Protein AF-A0A927Y930-F1 (afdb_monomer)

Structure (mmCIF, N/CA/C/O backbone):
data_AF-A0A927Y930-F1
#
_entry.id   AF-A0A927Y930-F1
#
loop_
_atom_site.group_PDB
_atom_site.id
_atom_site.type_symbol
_atom_site.label_atom_id
_atom_site.label_alt_id
_atom_site.label_comp_id
_atom_site.label_asym_id
_atom_site.label_entity_id
_atom_site.label_seq_id
_atom_site.pdbx_PDB_ins_code
_atom_site.Cartn_x
_atom_site.Cartn_y
_atom_site.Cartn_z
_atom_site.occupancy
_atom_site.B_iso_or_equiv
_atom_site.auth_seq_id
_atom_site.auth_comp_id
_atom_site.auth_asym_id
_atom_site.auth_atom_id
_atom_site.pdbx_PDB_model_num
ATOM 1 N N . MET A 1 1 ? -27.687 10.971 27.511 1.00 79.69 1 MET A N 1
ATOM 2 C CA . MET A 1 1 ? -27.773 9.513 27.335 1.00 79.69 1 MET A CA 1
ATOM 3 C C . MET A 1 1 ? -27.822 8.856 28.703 1.00 79.69 1 MET A C 1
ATOM 5 O O . MET A 1 1 ? -27.028 9.219 29.565 1.00 79.69 1 MET A O 1
ATOM 9 N N . THR A 1 2 ? -28.777 7.961 28.921 1.00 90.50 2 THR A N 1
ATOM 10 C CA . THR A 1 2 ? -28.885 7.142 30.136 1.00 90.50 2 THR A CA 1
ATOM 11 C C . THR A 1 2 ? -28.012 5.887 30.026 1.00 90.50 2 THR A C 1
ATOM 13 O O . THR A 1 2 ? -27.630 5.484 28.930 1.00 90.50 2 THR A O 1
ATOM 16 N N . GLU A 1 3 ? -27.705 5.232 31.148 1.00 89.88 3 GLU A N 1
ATOM 17 C CA . GLU A 1 3 ? -26.925 3.981 31.150 1.00 89.88 3 GLU A CA 1
ATOM 18 C C . GLU A 1 3 ? -27.610 2.864 30.340 1.00 89.88 3 GLU A C 1
ATOM 20 O O . GLU A 1 3 ? -26.951 2.138 29.599 1.00 89.88 3 GLU A O 1
ATOM 25 N N . ASN A 1 4 ? -28.942 2.773 30.412 1.00 92.25 4 ASN A N 1
ATOM 26 C CA . ASN A 1 4 ? -29.719 1.798 29.643 1.00 92.25 4 ASN A CA 1
ATOM 27 C C . ASN A 1 4 ? -29.661 2.064 28.131 1.00 92.25 4 ASN A C 1
ATOM 29 O O . ASN A 1 4 ? -29.581 1.119 27.349 1.00 92.25 4 ASN A O 1
ATOM 33 N N . GLU A 1 5 ? -29.683 3.334 27.716 1.00 93.12 5 GLU A N 1
ATOM 34 C CA . GLU A 1 5 ? -29.502 3.719 26.309 1.00 93.12 5 GLU A CA 1
ATOM 35 C C . GLU A 1 5 ? -28.100 3.346 25.816 1.00 93.12 5 GLU A C 1
ATOM 37 O O . GLU A 1 5 ? -27.972 2.700 24.779 1.00 93.12 5 GLU A O 1
ATOM 42 N N . ALA A 1 6 ? -27.061 3.668 26.593 1.00 93.56 6 ALA A N 1
ATOM 43 C CA . ALA A 1 6 ? -25.679 3.326 26.259 1.00 93.56 6 ALA A CA 1
ATOM 44 C C . ALA A 1 6 ? -25.469 1.806 26.162 1.00 93.56 6 ALA A C 1
ATOM 46 O O . ALA A 1 6 ? -24.836 1.318 25.225 1.00 93.56 6 ALA A O 1
ATOM 47 N N . LYS A 1 7 ? -26.038 1.041 27.105 1.00 95.88 7 LYS A N 1
ATOM 48 C CA . LYS A 1 7 ? -25.985 -0.426 27.093 1.00 95.88 7 LYS A CA 1
ATOM 49 C C . LYS A 1 7 ? -26.623 -0.994 25.827 1.00 95.88 7 LYS A C 1
ATOM 51 O O . LYS A 1 7 ? -26.040 -1.877 25.206 1.00 95.88 7 LYS A O 1
ATOM 56 N N . LYS A 1 8 ? -27.783 -0.467 25.421 1.00 96.12 8 LYS A N 1
ATOM 57 C CA . LYS A 1 8 ? -28.463 -0.897 24.196 1.00 96.12 8 LYS A CA 1
ATOM 58 C C . LYS A 1 8 ? -27.614 -0.632 22.948 1.00 96.12 8 LYS A C 1
ATOM 60 O O . LYS A 1 8 ? -27.469 -1.533 22.136 1.00 96.12 8 LYS A O 1
ATOM 65 N N . ILE A 1 9 ? -27.000 0.549 22.836 1.00 95.88 9 ILE A N 1
ATOM 66 C CA . ILE A 1 9 ? -26.110 0.892 21.710 1.00 95.88 9 ILE A CA 1
ATOM 67 C C . ILE A 1 9 ? -24.977 -0.131 21.581 1.00 95.88 9 ILE A C 1
ATOM 69 O O . ILE A 1 9 ? -24.734 -0.670 20.506 1.00 95.88 9 ILE A O 1
ATOM 73 N N . VAL A 1 10 ? -24.308 -0.446 22.688 1.00 96.50 10 VAL A N 1
ATOM 74 C CA . VAL A 1 10 ? -23.208 -1.418 22.703 1.00 96.50 10 VAL A CA 1
ATOM 75 C C . VAL A 1 10 ? -23.661 -2.838 22.363 1.00 96.50 10 VAL A C 1
ATOM 77 O O . VAL A 1 10 ? -22.939 -3.557 21.669 1.00 96.50 10 VAL A O 1
ATOM 80 N N . GLN A 1 11 ? -24.849 -3.236 22.813 1.00 97.50 11 GLN A N 1
ATOM 81 C CA . GLN A 1 11 ? -25.442 -4.524 22.453 1.00 97.50 11 GLN A CA 1
ATOM 82 C C . GLN A 1 11 ? -25.788 -4.591 20.963 1.00 97.50 11 GLN A C 1
ATOM 84 O O . GLN A 1 11 ? -25.481 -5.588 20.311 1.00 97.50 11 GLN A O 1
ATOM 89 N N . ASP A 1 12 ? -26.344 -3.516 20.405 1.00 97.44 12 ASP A N 1
ATOM 90 C CA . ASP A 1 12 ? -26.654 -3.407 18.979 1.00 97.44 12 ASP A CA 1
ATOM 91 C C . ASP A 1 12 ? -25.368 -3.427 18.127 1.00 97.44 12 ASP A C 1
ATOM 93 O O . ASP A 1 12 ? -25.325 -4.078 17.082 1.00 97.44 12 ASP A O 1
ATOM 97 N N . LEU A 1 13 ? -24.287 -2.786 18.591 1.00 97.06 13 LEU A N 1
ATOM 98 C CA . LEU A 1 13 ? -22.969 -2.825 17.945 1.00 97.06 13 LEU A CA 1
ATOM 99 C C . LEU A 1 13 ? -22.358 -4.231 17.961 1.00 97.06 13 LEU A C 1
ATOM 101 O O . LEU A 1 13 ? -21.894 -4.702 16.926 1.00 97.06 13 LEU A O 1
ATOM 105 N N . TYR A 1 14 ? -22.381 -4.922 19.105 1.00 97.19 14 TYR A N 1
ATOM 106 C CA . TYR A 1 14 ? -21.881 -6.298 19.211 1.00 97.19 14 TYR A CA 1
ATOM 107 C C . TYR A 1 14 ? -22.736 -7.302 18.422 1.00 97.19 14 TYR A C 1
ATOM 109 O O . TYR A 1 14 ? -22.248 -8.345 17.978 1.00 97.19 14 TYR A O 1
ATOM 117 N N . ALA A 1 15 ? -24.023 -7.003 18.235 1.00 97.19 15 ALA A N 1
ATOM 118 C CA . ALA A 1 15 ? -24.932 -7.859 17.494 1.00 97.19 15 ALA A CA 1
ATOM 119 C C . ALA A 1 15 ? -24.637 -7.896 15.986 1.00 97.19 15 ALA A C 1
ATOM 121 O O . ALA A 1 15 ? -24.977 -8.907 15.371 1.00 97.19 15 ALA A O 1
ATOM 122 N N . LYS A 1 16 ? -24.001 -6.863 15.412 1.00 97.94 16 LYS A N 1
ATOM 123 C CA . LYS A 1 16 ? -23.708 -6.754 13.972 1.00 97.94 16 LYS A CA 1
ATOM 124 C C . LYS A 1 16 ? -22.862 -7.919 13.456 1.00 97.94 16 LYS A C 1
ATOM 126 O O . LYS A 1 16 ? -21.896 -8.326 14.093 1.00 97.94 16 LYS A O 1
ATOM 131 N N . GLU A 1 17 ? -23.220 -8.422 12.277 1.00 97.94 17 GLU A N 1
ATOM 132 C CA . GLU A 1 17 ? -22.510 -9.531 11.624 1.00 97.94 17 GLU A CA 1
ATOM 133 C C . GLU A 1 17 ? -21.123 -9.123 11.123 1.00 97.94 17 GLU A C 1
ATOM 135 O O . GLU A 1 17 ? -20.180 -9.911 11.191 1.00 97.94 17 GLU A O 1
ATOM 140 N N . GLU A 1 18 ? -20.983 -7.874 10.685 1.00 97.81 18 GLU A N 1
ATOM 141 C CA . GLU A 1 18 ? -19.711 -7.295 10.273 1.00 97.81 18 GLU A CA 1
ATOM 142 C C . GLU A 1 18 ? -19.542 -5.870 10.804 1.00 97.81 18 GLU A C 1
ATOM 144 O O . GLU A 1 18 ? -20.507 -5.130 11.016 1.00 97.81 18 GLU A O 1
ATOM 149 N N . LEU A 1 19 ? -18.282 -5.513 11.028 1.00 98.50 19 LEU A N 1
ATOM 150 C CA . LEU A 1 19 ? -17.816 -4.183 11.395 1.00 98.50 19 LEU A CA 1
ATOM 151 C C . LEU A 1 19 ? -16.517 -3.898 10.639 1.00 98.50 19 LEU A C 1
ATOM 153 O O . LEU A 1 19 ? -15.856 -4.805 10.126 1.00 98.50 19 LEU A O 1
ATOM 157 N N . PHE A 1 20 ? -16.122 -2.635 10.617 1.00 98.69 20 PHE A N 1
ATOM 158 C CA . PHE A 1 20 ? -14.888 -2.179 9.996 1.00 98.69 20 PHE A CA 1
ATOM 159 C C . PHE A 1 20 ? -13.957 -1.606 11.054 1.00 98.69 20 PHE A C 1
ATOM 161 O O . PHE A 1 20 ? -14.401 -1.075 12.068 1.00 98.69 20 PHE A O 1
ATOM 168 N N . VAL A 1 21 ? -12.654 -1.743 10.854 1.00 98.44 21 VAL A N 1
ATOM 169 C CA . VAL A 1 21 ? -11.644 -1.269 11.803 1.00 98.44 21 VAL A CA 1
ATOM 170 C C . VAL A 1 21 ? -10.552 -0.530 11.059 1.00 98.44 21 VAL A C 1
ATOM 172 O O . VAL A 1 21 ? -10.115 -0.971 9.996 1.00 98.44 21 VAL A O 1
ATOM 175 N N . MET A 1 22 ? -10.072 0.571 11.625 1.00 97.81 22 MET A N 1
ATOM 176 C CA . MET A 1 22 ? -8.855 1.194 11.112 1.00 97.81 22 MET A CA 1
ATOM 177 C C . MET A 1 22 ? -7.659 0.285 11.385 1.00 97.81 22 MET A C 1
ATOM 179 O O . MET A 1 22 ? -7.504 -0.257 12.482 1.00 97.81 22 MET A O 1
ATOM 183 N N . LEU A 1 23 ? -6.793 0.136 10.391 1.00 98.25 23 LEU A N 1
ATOM 184 C CA . LEU A 1 23 ? -5.552 -0.616 10.472 1.00 98.25 23 LEU A CA 1
ATOM 185 C C . LEU A 1 23 ? -4.351 0.335 10.428 1.00 98.25 23 LEU A C 1
ATOM 187 O O . LEU A 1 23 ? -4.427 1.482 10.005 1.00 98.25 23 LEU A O 1
ATOM 191 N N . SER A 1 24 ? -3.208 -0.134 10.914 1.00 96.56 24 SER A N 1
ATOM 192 C CA . SER A 1 24 ? -1.991 0.664 10.986 1.00 96.56 24 SER A CA 1
ATOM 193 C C . SER A 1 24 ? -1.304 0.737 9.622 1.00 96.56 24 SER A C 1
ATOM 195 O O . SER A 1 24 ? -0.745 -0.255 9.156 1.00 96.56 24 SER A O 1
ATOM 197 N N . VAL A 1 25 ? -1.256 1.924 9.017 1.00 95.06 25 VAL A N 1
ATOM 198 C CA . VAL A 1 25 ? -0.484 2.177 7.784 1.00 95.06 25 VAL A CA 1
ATOM 199 C C . VAL A 1 25 ? 0.985 1.777 7.959 1.00 95.06 25 VAL A C 1
ATOM 201 O O . VAL A 1 25 ? 1.528 1.007 7.172 1.00 95.06 25 VAL A O 1
ATOM 204 N N . ALA A 1 26 ? 1.602 2.195 9.067 1.00 93.44 26 ALA A N 1
ATOM 205 C CA . ALA A 1 26 ? 3.009 1.926 9.362 1.00 93.44 26 ALA A CA 1
ATOM 206 C C . ALA A 1 26 ? 3.355 0.438 9.559 1.00 93.44 26 ALA A C 1
ATOM 208 O O . ALA A 1 26 ? 4.528 0.068 9.537 1.00 93.44 26 ALA A O 1
ATOM 209 N N . ARG A 1 27 ? 2.353 -0.418 9.793 1.00 93.94 27 ARG A N 1
ATOM 210 C CA . ARG A 1 27 ? 2.522 -1.871 9.965 1.00 93.94 27 ARG A CA 1
ATOM 211 C C . ARG A 1 27 ? 1.883 -2.671 8.832 1.00 93.94 27 ARG A C 1
ATOM 213 O O . ARG A 1 27 ? 1.809 -3.896 8.934 1.00 93.94 27 ARG A O 1
ATOM 220 N N . ALA A 1 28 ? 1.413 -1.996 7.786 1.00 94.94 28 ALA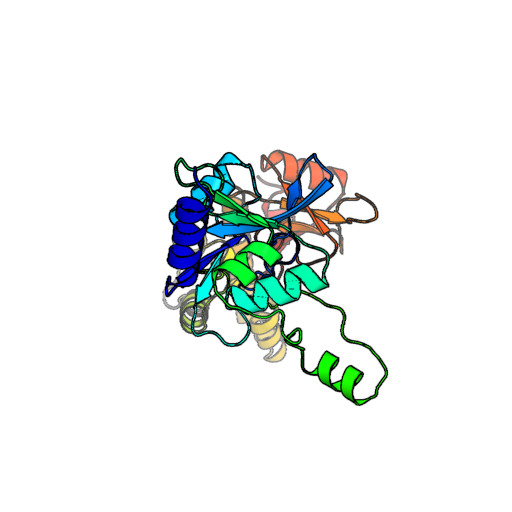 A N 1
ATOM 221 C CA . ALA A 1 28 ? 0.801 -2.646 6.647 1.00 94.94 28 ALA A CA 1
ATOM 222 C C . ALA A 1 28 ? 1.855 -3.372 5.805 1.00 94.94 28 ALA A C 1
ATOM 224 O O . ALA A 1 28 ? 2.914 -2.841 5.474 1.00 94.94 28 ALA A O 1
ATOM 225 N N . ASN A 1 29 ? 1.533 -4.603 5.438 1.00 94.25 29 ASN A N 1
ATOM 226 C CA . ASN A 1 29 ? 2.194 -5.352 4.393 1.00 94.25 29 ASN A CA 1
ATOM 227 C C . ASN A 1 29 ? 1.344 -5.235 3.123 1.00 94.25 29 ASN A C 1
ATOM 229 O O . ASN A 1 29 ? 0.422 -6.017 2.892 1.00 94.25 29 ASN A O 1
ATOM 233 N N . MET A 1 30 ? 1.667 -4.247 2.294 1.00 94.69 30 MET A N 1
ATOM 234 C CA . MET A 1 30 ? 0.963 -3.991 1.037 1.00 94.69 30 MET A CA 1
ATOM 235 C C . MET A 1 30 ? 1.319 -4.987 -0.075 1.00 94.69 30 MET A C 1
ATOM 237 O O . MET A 1 30 ? 0.660 -5.009 -1.105 1.00 94.69 30 MET A O 1
ATOM 241 N N . MET A 1 31 ? 2.293 -5.887 0.114 1.00 92.06 31 MET A N 1
ATOM 242 C CA . MET A 1 31 ? 2.482 -6.988 -0.845 1.00 92.06 31 MET A CA 1
ATOM 243 C C . MET A 1 31 ? 1.352 -8.018 -0.769 1.00 92.06 31 MET A C 1
ATOM 245 O O . MET A 1 31 ? 1.043 -8.666 -1.768 1.00 92.06 31 MET A O 1
ATOM 249 N N . ASN A 1 32 ? 0.755 -8.206 0.413 1.00 91.00 32 ASN A N 1
ATOM 250 C CA . ASN A 1 32 ? -0.308 -9.188 0.631 1.00 91.00 32 ASN A CA 1
ATOM 251 C C . ASN A 1 32 ? -1.599 -8.595 1.207 1.00 91.00 32 ASN A C 1
ATOM 253 O O . ASN A 1 32 ? -2.494 -9.359 1.557 1.00 91.00 32 ASN A O 1
ATOM 257 N N . GLY A 1 33 ? -1.695 -7.266 1.289 1.00 95.31 33 GLY A N 1
ATOM 258 C CA . GLY A 1 33 ? -2.902 -6.572 1.719 1.00 95.31 33 GLY A CA 1
ATOM 259 C C . GLY A 1 33 ? -3.259 -6.813 3.176 1.00 95.31 33 GLY A C 1
ATOM 260 O O . GLY A 1 33 ? -4.438 -6.898 3.484 1.00 95.31 33 GLY A O 1
ATOM 261 N N . LYS A 1 34 ? -2.284 -6.973 4.074 1.00 95.81 34 LYS A N 1
ATOM 262 C CA . LYS A 1 34 ? -2.550 -7.227 5.499 1.00 95.81 34 LYS A CA 1
ATOM 263 C C . LYS A 1 34 ? -2.020 -6.112 6.367 1.00 95.81 34 LYS A C 1
ATOM 265 O O . LYS A 1 34 ? -0.928 -5.606 6.142 1.00 95.81 34 LYS A O 1
ATOM 270 N N . SER A 1 35 ? -2.742 -5.787 7.425 1.00 97.25 35 SER A N 1
ATOM 271 C CA . SER A 1 35 ? -2.232 -4.930 8.492 1.00 97.25 35 SER A CA 1
ATOM 272 C C . SER A 1 35 ? -2.823 -5.364 9.834 1.00 97.25 35 SER A C 1
ATOM 274 O O . SER A 1 35 ? -3.438 -6.420 9.938 1.00 97.25 35 SER A O 1
ATOM 276 N N . VAL A 1 36 ? -2.587 -4.603 10.892 1.00 96.94 36 VAL A N 1
ATOM 277 C CA . VAL A 1 36 ? -3.122 -4.842 12.233 1.00 96.94 36 VAL A CA 1
ATOM 278 C C . VAL A 1 36 ? -3.968 -3.649 12.671 1.00 96.94 36 VAL A C 1
ATOM 280 O O . VAL A 1 36 ? -3.639 -2.532 12.270 1.00 96.94 36 VAL A O 1
ATOM 283 N N . PRO A 1 37 ? -5.001 -3.848 13.511 1.00 97.56 37 PRO A N 1
ATOM 284 C CA . PRO A 1 37 ? -5.762 -2.769 14.129 1.00 97.56 37 PRO A CA 1
ATOM 285 C C . PRO A 1 37 ? -4.884 -1.615 14.617 1.00 97.56 37 PRO A C 1
ATOM 287 O O . PRO A 1 37 ? -3.889 -1.819 15.324 1.00 97.56 37 PRO A O 1
ATOM 290 N N . TYR A 1 38 ? -5.252 -0.405 14.211 1.00 96.62 38 TYR A N 1
ATOM 291 C CA . TYR A 1 38 ? -4.596 0.820 14.630 1.00 96.62 38 TYR A CA 1
ATOM 292 C C . TYR A 1 38 ? -4.982 1.151 16.071 1.00 96.62 38 TYR A C 1
ATOM 294 O O . TYR A 1 38 ? -6.156 1.142 16.437 1.00 96.62 38 TYR A O 1
ATOM 302 N N . ILE A 1 39 ? -3.973 1.455 16.886 1.00 95.12 39 ILE A N 1
ATOM 303 C CA . ILE A 1 39 ? -4.146 1.947 18.249 1.00 95.12 39 ILE A CA 1
ATOM 304 C C . ILE A 1 39 ? -3.725 3.413 18.228 1.00 95.12 39 ILE A C 1
ATOM 306 O O . ILE A 1 39 ? -2.531 3.715 18.158 1.00 95.12 39 ILE A O 1
ATOM 310 N N . GLY A 1 40 ? -4.705 4.312 18.257 1.00 90.88 40 GLY A N 1
ATOM 311 C CA . GLY A 1 40 ? -4.456 5.749 18.312 1.00 90.88 40 GLY A CA 1
ATOM 312 C C . GLY A 1 40 ? -4.196 6.201 19.735 1.00 90.88 40 GLY A C 1
ATOM 313 O O . GLY A 1 40 ? -4.672 5.585 20.688 1.00 90.88 40 GLY A O 1
ATOM 314 N N . LYS A 1 41 ? -3.444 7.290 19.878 1.00 86.69 41 LYS A N 1
ATOM 315 C CA . LYS A 1 41 ? -3.210 7.956 21.157 1.00 86.69 41 LYS A CA 1
ATOM 316 C C . LYS A 1 41 ? -3.921 9.303 21.140 1.00 86.69 41 LYS A C 1
ATOM 318 O O . LYS A 1 41 ? -3.635 10.133 20.284 1.00 86.69 41 LYS A O 1
ATOM 323 N N . LYS A 1 42 ? -4.835 9.511 22.082 1.00 75.81 42 LYS A N 1
ATOM 324 C CA . LYS A 1 42 ? -5.505 10.793 22.305 1.00 75.81 42 LYS A CA 1
ATOM 325 C C . LYS A 1 42 ? -4.537 11.794 22.935 1.00 75.81 42 LYS A C 1
ATOM 327 O O . LYS A 1 42 ? -3.546 11.405 23.557 1.00 75.81 42 LYS A O 1
ATOM 332 N N . GLU A 1 43 ? -4.859 13.083 22.849 1.00 73.62 43 GLU A N 1
ATOM 333 C CA . GLU A 1 43 ? -4.093 14.150 23.517 1.00 73.62 43 GLU A CA 1
ATOM 334 C C . GLU A 1 43 ? -3.996 13.944 25.036 1.00 73.62 43 GLU A C 1
ATOM 336 O O . GLU A 1 43 ? -2.966 14.236 25.639 1.00 73.62 43 GLU A O 1
ATOM 341 N N . SER A 1 44 ? -5.029 13.347 25.645 1.00 74.19 44 SER A N 1
ATOM 342 C CA . SER A 1 44 ? -5.054 12.943 27.059 1.00 74.19 44 SER A CA 1
ATOM 343 C C . SER A 1 44 ? -4.026 11.858 27.414 1.00 74.19 44 SER A C 1
ATOM 345 O O . SER A 1 44 ? -3.833 11.543 28.586 1.00 74.19 44 SER A O 1
ATOM 347 N N . GLY A 1 45 ? -3.364 11.267 26.417 1.00 79.25 45 GLY A N 1
ATOM 348 C CA . GLY A 1 45 ? -2.411 10.175 26.567 1.00 79.25 45 GLY A CA 1
ATOM 349 C C . GLY A 1 45 ? -3.043 8.785 26.533 1.00 79.25 45 GLY A C 1
ATOM 350 O O . GLY A 1 45 ? -2.309 7.802 26.412 1.00 79.25 45 GLY A O 1
ATOM 351 N N . GLU A 1 46 ? -4.372 8.699 26.593 1.00 83.88 46 GLU A N 1
ATOM 352 C CA . GLU A 1 46 ? -5.119 7.447 26.496 1.00 83.88 46 GLU A CA 1
ATOM 353 C C . GLU A 1 46 ? -5.030 6.854 25.093 1.00 83.88 46 GLU A C 1
ATOM 355 O O . GLU A 1 46 ? -5.006 7.570 24.092 1.00 83.88 46 GLU A O 1
ATOM 360 N N . THR A 1 47 ? -5.011 5.527 25.016 1.00 92.69 47 THR A N 1
ATOM 361 C CA . THR A 1 47 ? -5.030 4.804 23.747 1.00 92.69 47 THR A CA 1
ATOM 362 C C . THR A 1 47 ? -6.420 4.269 23.440 1.00 92.69 47 THR A C 1
ATOM 364 O O . THR A 1 47 ? -7.180 3.901 24.343 1.00 92.69 47 THR A O 1
ATOM 367 N N . SER A 1 48 ? -6.780 4.240 22.159 1.00 95.06 48 SER A N 1
ATOM 368 C CA . SER A 1 48 ? -8.093 3.780 21.707 1.00 95.06 48 SER A CA 1
ATOM 369 C C . SER A 1 48 ? -8.010 2.996 20.405 1.00 95.06 48 SER A C 1
ATOM 371 O O . SER A 1 48 ? -7.135 3.236 19.570 1.00 95.06 48 SER A O 1
ATOM 373 N N . LEU A 1 49 ? -8.934 2.049 20.256 1.00 96.94 49 LEU A N 1
ATOM 374 C CA . LEU A 1 49 ? -9.267 1.436 18.971 1.00 96.94 49 LEU A CA 1
ATOM 375 C C . LEU A 1 49 ? -10.361 2.241 18.271 1.00 96.94 49 LEU A C 1
ATOM 377 O O . LEU A 1 49 ? -11.173 2.872 18.945 1.00 96.94 49 LEU A O 1
ATOM 381 N N . PHE A 1 50 ? -10.418 2.150 16.944 1.00 97.00 50 PHE A N 1
ATOM 382 C CA . PHE A 1 50 ? -11.455 2.787 16.130 1.00 97.00 50 PHE A CA 1
ATOM 383 C C . PHE A 1 50 ? -12.194 1.727 15.320 1.00 97.00 50 PHE A C 1
ATOM 385 O O . PHE A 1 50 ? -11.580 0.983 14.545 1.00 97.00 50 PHE A O 1
ATOM 392 N N . VAL A 1 51 ? -13.502 1.643 15.537 1.00 98.25 51 VAL A N 1
ATOM 393 C CA . VAL A 1 51 ? -14.394 0.649 14.940 1.00 98.25 51 VAL A CA 1
ATOM 394 C C . VAL A 1 51 ? -15.548 1.377 14.263 1.00 98.25 51 VAL A C 1
ATOM 396 O O . VAL A 1 51 ? -16.028 2.387 14.757 1.00 98.25 51 VAL A O 1
ATOM 399 N N . PHE A 1 52 ? -16.007 0.876 13.128 1.00 98.44 52 PHE A N 1
ATOM 400 C CA . PHE A 1 52 ? -16.993 1.547 12.297 1.00 98.44 52 PHE A CA 1
ATOM 401 C C . PHE A 1 52 ? -18.072 0.572 11.862 1.00 98.44 52 PHE A C 1
ATOM 403 O O . PHE A 1 52 ? -17.823 -0.616 11.644 1.00 98.44 52 PHE A O 1
ATOM 410 N N . THR A 1 53 ? -19.287 1.079 11.724 1.00 97.75 53 THR A N 1
ATOM 411 C CA . THR A 1 53 ? -20.441 0.284 11.301 1.00 97.75 53 THR A CA 1
ATOM 412 C C . THR A 1 53 ? -20.536 0.121 9.786 1.00 97.75 53 THR A C 1
ATOM 414 O O . THR A 1 53 ? -21.304 -0.721 9.326 1.00 97.75 53 THR A O 1
ATOM 417 N N . SER A 1 54 ? -19.751 0.885 9.019 1.00 97.81 54 SER A N 1
ATOM 418 C CA . SER A 1 54 ? -19.612 0.767 7.562 1.00 97.81 54 SER A CA 1
ATOM 419 C C . SER A 1 54 ? -18.204 1.154 7.102 1.00 97.81 54 SER A C 1
ATOM 421 O O . SER A 1 54 ? -17.466 1.835 7.820 1.00 97.81 54 SER A O 1
ATOM 423 N N . TYR A 1 55 ? -17.843 0.721 5.895 1.00 97.75 55 TYR A N 1
ATOM 424 C CA . TYR A 1 55 ? -16.574 1.069 5.260 1.00 97.75 55 TYR A CA 1
ATOM 425 C C . TYR A 1 55 ? -16.504 2.563 4.922 1.00 97.75 55 TYR A C 1
ATOM 427 O O . TYR A 1 55 ? -15.476 3.202 5.124 1.00 97.75 55 TYR A O 1
ATOM 43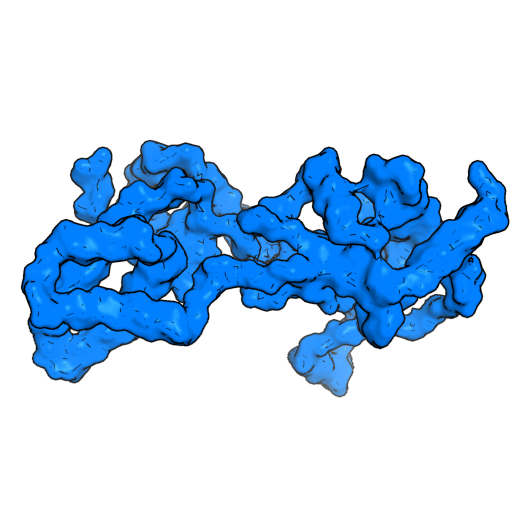5 N N . GLU A 1 56 ? -17.614 3.135 4.463 1.00 96.88 56 GLU A N 1
ATOM 436 C CA . GLU A 1 56 ? -17.740 4.536 4.068 1.00 96.88 56 GLU A CA 1
ATOM 437 C C . GLU A 1 56 ? -17.481 5.469 5.255 1.00 96.88 56 GLU A C 1
ATOM 439 O O . GLU A 1 56 ? -16.652 6.368 5.139 1.00 96.88 56 GLU A O 1
ATOM 444 N N . ARG A 1 57 ? -18.065 5.180 6.428 1.00 96.44 57 ARG A N 1
ATOM 445 C CA . ARG A 1 57 ? -17.786 5.936 7.665 1.00 96.44 57 ARG A CA 1
ATOM 446 C C . ARG A 1 57 ? -16.315 5.873 8.066 1.00 96.44 57 ARG A C 1
ATOM 448 O O . ARG A 1 57 ? -15.741 6.872 8.491 1.00 96.44 57 ARG A O 1
ATOM 455 N N . ALA A 1 58 ? -15.692 4.702 7.931 1.00 97.31 58 ALA A N 1
ATOM 456 C CA . ALA A 1 58 ? -14.271 4.551 8.227 1.00 97.31 58 ALA A CA 1
ATOM 457 C C . ALA A 1 58 ? -13.403 5.391 7.274 1.00 97.31 58 ALA A C 1
ATOM 459 O O . ALA A 1 58 ? -12.441 6.013 7.722 1.00 97.31 58 ALA A O 1
ATOM 460 N N . LYS A 1 59 ? -13.751 5.450 5.981 1.00 97.00 59 LYS A N 1
ATOM 461 C CA . LYS A 1 59 ? -13.057 6.299 5.000 1.00 97.00 59 LYS A CA 1
ATOM 462 C C . LYS A 1 59 ? -13.207 7.784 5.309 1.00 97.00 59 LYS A C 1
ATOM 464 O O . LYS A 1 59 ? -12.197 8.475 5.364 1.00 97.00 59 LYS A O 1
ATOM 469 N N . GLU A 1 60 ? -14.433 8.245 5.549 1.00 95.94 60 GLU A N 1
ATOM 470 C CA . GLU A 1 60 ? -14.724 9.641 5.904 1.00 95.94 60 GLU A CA 1
ATOM 471 C C . GLU A 1 60 ? -13.913 10.066 7.133 1.00 95.94 60 GLU A C 1
ATOM 473 O O . GLU A 1 60 ? -13.210 11.073 7.101 1.00 95.94 60 GLU A O 1
ATOM 478 N N . CYS A 1 61 ? -13.895 9.229 8.175 1.00 94.50 61 CYS A N 1
ATOM 479 C CA . CYS A 1 61 ? -13.077 9.469 9.358 1.00 94.50 61 CYS A CA 1
ATOM 480 C C . CYS A 1 61 ? -11.573 9.534 9.038 1.00 94.50 61 CYS A C 1
ATOM 482 O O . CYS A 1 61 ? -10.864 10.363 9.616 1.00 94.50 61 CYS A O 1
ATOM 484 N N . MET A 1 62 ? -11.063 8.666 8.154 1.00 94.75 62 MET A N 1
ATOM 485 C CA . MET A 1 62 ? -9.657 8.706 7.740 1.00 94.75 62 MET A CA 1
ATOM 486 C C . MET A 1 62 ? -9.311 10.016 7.027 1.00 94.75 62 MET A C 1
ATOM 488 O O . MET A 1 62 ? -8.293 10.624 7.364 1.00 94.75 62 MET A O 1
ATOM 492 N N . ASP A 1 63 ? -10.169 10.463 6.109 1.00 95.06 63 ASP A N 1
ATOM 493 C CA . ASP A 1 63 ? -9.987 11.698 5.343 1.00 95.06 63 ASP A CA 1
ATOM 494 C C . ASP A 1 63 ? -10.043 12.940 6.253 1.00 95.06 63 ASP A C 1
ATOM 496 O O . ASP A 1 63 ? -9.139 13.777 6.223 1.00 95.06 63 ASP A O 1
ATOM 500 N N . GLU A 1 64 ? -11.059 13.044 7.117 1.00 92.75 64 GLU A N 1
ATOM 501 C CA . GLU A 1 64 ? -11.255 14.193 8.015 1.00 92.75 64 GLU A CA 1
ATOM 502 C C . GLU A 1 64 ? -10.151 14.328 9.069 1.00 92.75 64 GLU A C 1
ATOM 504 O O . GLU A 1 64 ? -9.738 15.436 9.414 1.00 92.75 64 GLU A O 1
ATOM 509 N N . CYS A 1 65 ? -9.647 13.200 9.573 1.00 89.00 65 CYS A N 1
ATOM 510 C CA . CYS A 1 65 ? -8.564 13.186 10.554 1.00 89.00 65 CYS A CA 1
ATOM 511 C C . CYS A 1 65 ? -7.166 13.242 9.912 1.00 89.00 65 CYS A C 1
ATOM 513 O O . CYS A 1 65 ? -6.169 13.243 10.637 1.00 89.00 65 CYS A O 1
ATOM 515 N N . GLY A 1 66 ? -7.071 13.270 8.577 1.00 90.88 66 GLY A N 1
ATOM 516 C CA . GLY A 1 66 ? -5.801 13.329 7.853 1.00 90.88 66 GLY A CA 1
ATOM 517 C C . GLY A 1 66 ? -4.927 12.086 8.032 1.00 90.88 66 GLY A C 1
ATOM 518 O O . GLY A 1 66 ? -3.698 12.195 8.034 1.00 90.88 66 GLY A O 1
ATOM 519 N N . TYR A 1 67 ? -5.534 10.910 8.216 1.00 92.19 67 TYR A N 1
ATOM 520 C CA . TYR A 1 67 ? -4.787 9.656 8.218 1.00 92.19 67 TYR A CA 1
ATOM 521 C C . TYR A 1 67 ? -4.243 9.368 6.820 1.00 92.19 67 TYR A C 1
ATOM 523 O O . TYR A 1 67 ? -4.886 9.624 5.807 1.00 92.19 67 TYR A O 1
ATOM 531 N N . GLU A 1 68 ? -3.032 8.824 6.768 1.00 93.31 68 GLU A N 1
ATOM 532 C CA . GLU A 1 68 ? -2.356 8.581 5.501 1.00 93.31 68 GLU A CA 1
ATOM 533 C C . GLU A 1 68 ? -3.061 7.4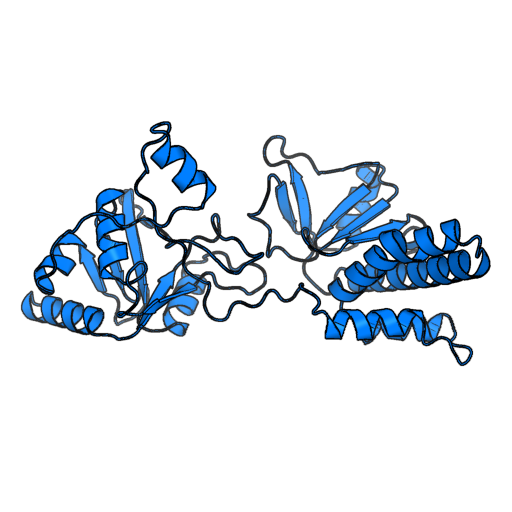98 4.671 1.00 93.31 68 GLU A C 1
ATOM 535 O O . GLU A 1 68 ? -3.411 6.424 5.170 1.00 93.31 68 GLU A O 1
ATOM 540 N N . VAL A 1 69 ? -3.215 7.788 3.381 1.00 93.94 69 VAL A N 1
ATOM 541 C CA . VAL A 1 69 ? -3.737 6.882 2.358 1.00 93.94 69 VAL A CA 1
ATOM 542 C C . VAL A 1 69 ? -2.596 6.617 1.383 1.00 93.94 69 VAL A C 1
ATOM 544 O O . VAL A 1 69 ? -2.100 7.549 0.754 1.00 93.94 69 VAL A O 1
ATOM 547 N N . LEU A 1 70 ? -2.160 5.361 1.286 1.00 93.31 70 LEU A N 1
ATOM 548 C CA . LEU A 1 70 ? -1.038 4.981 0.426 1.00 93.31 70 LEU A CA 1
ATOM 549 C C . LEU A 1 70 ? -1.571 4.645 -0.955 1.00 93.31 70 LEU A C 1
ATOM 551 O O . LEU A 1 70 ? -2.285 3.657 -1.103 1.00 93.31 70 LEU A O 1
ATOM 555 N N . ASP A 1 71 ? -1.244 5.466 -1.943 1.00 92.31 71 ASP A N 1
ATOM 556 C CA . ASP A 1 71 ? -1.652 5.260 -3.329 1.00 92.31 71 ASP A CA 1
ATOM 557 C C . ASP A 1 71 ? -3.154 4.956 -3.511 1.00 92.31 71 ASP A C 1
ATOM 559 O O . ASP A 1 71 ? -3.570 4.007 -4.176 1.00 92.31 71 ASP A O 1
ATOM 563 N N . GLY A 1 72 ? -3.995 5.725 -2.810 1.00 92.12 72 GLY A N 1
ATOM 564 C CA . GLY A 1 72 ? -5.452 5.545 -2.806 1.00 92.12 72 GLY A CA 1
ATOM 565 C C . GLY A 1 72 ? -5.969 4.362 -1.971 1.00 92.12 72 GLY A C 1
ATOM 566 O O . GLY A 1 72 ? -7.182 4.173 -1.874 1.00 92.12 72 GLY A O 1
ATOM 567 N N . VAL A 1 73 ? -5.092 3.580 -1.333 1.00 94.94 73 VAL A N 1
ATOM 568 C CA . VAL A 1 73 ? -5.461 2.451 -0.470 1.00 94.94 73 VAL A CA 1
ATOM 569 C C . VAL A 1 73 ? -5.709 2.920 0.962 1.00 94.94 73 VAL A C 1
ATOM 571 O O . VAL A 1 73 ? -4.788 3.263 1.709 1.00 94.94 73 VAL A O 1
ATOM 574 N N . TYR A 1 74 ? -6.975 2.860 1.372 1.00 96.69 74 TYR A N 1
ATOM 575 C CA . TYR A 1 74 ? -7.388 3.058 2.758 1.00 96.69 74 TYR A CA 1
ATOM 576 C C . TYR A 1 74 ? -7.082 1.800 3.572 1.00 96.69 74 TYR A C 1
ATOM 578 O O . TYR A 1 74 ? -7.516 0.698 3.235 1.00 96.69 74 TYR A O 1
ATOM 586 N N . THR A 1 75 ? -6.351 1.949 4.675 1.00 96.81 75 THR A N 1
ATOM 587 C CA . THR A 1 75 ? -6.003 0.825 5.556 1.00 96.81 75 THR A CA 1
ATOM 588 C C . THR A 1 75 ? -7.151 0.508 6.509 1.00 96.81 75 THR A C 1
ATOM 590 O O . THR A 1 75 ? -7.069 0.719 7.713 1.00 96.81 75 THR A O 1
ATOM 593 N N . ILE A 1 76 ? -8.245 -0.016 5.961 1.00 98.50 76 ILE A N 1
ATOM 594 C CA . ILE A 1 76 ? -9.440 -0.410 6.712 1.00 98.50 76 ILE A CA 1
ATOM 595 C C . ILE A 1 76 ? -9.614 -1.918 6.581 1.00 98.50 76 ILE A C 1
ATOM 597 O O . ILE A 1 76 ? -9.570 -2.461 5.482 1.00 98.50 76 ILE A O 1
ATOM 601 N N . GLY A 1 77 ? -9.799 -2.605 7.701 1.00 98.44 77 GLY A N 1
ATOM 602 C CA . GLY A 1 77 ? -10.086 -4.034 7.745 1.00 98.44 77 GLY A CA 1
ATOM 603 C C . GLY A 1 77 ? -11.569 -4.289 7.949 1.00 98.44 77 GLY A C 1
ATOM 604 O O . GLY A 1 77 ? -12.245 -3.508 8.618 1.00 98.44 77 GLY A O 1
ATOM 605 N N . ARG A 1 78 ? -12.062 -5.411 7.426 1.00 98.19 78 ARG A N 1
ATOM 606 C CA . ARG A 1 78 ? -13.380 -5.946 7.780 1.00 98.19 78 ARG A CA 1
ATOM 607 C C . ARG A 1 78 ? -13.214 -7.024 8.842 1.00 98.19 78 ARG A C 1
ATOM 609 O O . ARG A 1 78 ? -12.384 -7.919 8.686 1.00 98.19 78 ARG A O 1
ATOM 616 N N . ILE A 1 79 ? -14.013 -6.952 9.898 1.00 97.75 79 ILE A N 1
ATOM 617 C CA . ILE A 1 79 ? -14.115 -8.002 10.909 1.00 97.75 79 ILE A CA 1
ATOM 618 C C . ILE A 1 79 ? -15.515 -8.599 10.884 1.00 97.75 79 ILE A C 1
ATOM 620 O O . ILE A 1 79 ? -16.511 -7.885 10.809 1.00 97.75 79 ILE A O 1
ATOM 624 N N . GLU A 1 80 ? -15.577 -9.920 10.964 1.00 97.62 80 GLU A N 1
ATOM 625 C CA . GLU A 1 80 ? -16.825 -10.675 11.004 1.00 97.62 80 GLU A CA 1
ATOM 626 C C . GLU A 1 80 ? -17.031 -11.217 12.414 1.00 97.62 80 GLU A C 1
ATOM 628 O O . GLU A 1 80 ? -16.092 -11.696 13.061 1.00 97.62 80 GLU A O 1
ATOM 633 N N . LYS A 1 81 ? -18.270 -11.176 12.897 1.00 95.94 81 LYS A N 1
ATOM 634 C CA . LYS A 1 81 ? -18.639 -11.667 14.229 1.00 95.94 81 LYS A CA 1
ATOM 635 C C . LYS A 1 81 ? -18.296 -13.143 14.422 1.00 95.94 81 LYS A C 1
ATOM 637 O O . LYS A 1 81 ? -17.927 -13.558 15.519 1.00 95.94 81 LYS A O 1
ATOM 642 N N . THR A 1 82 ? -18.385 -13.925 13.350 1.00 96.19 82 THR A N 1
ATOM 643 C CA . THR A 1 82 ? -18.098 -15.362 13.333 1.00 96.19 82 THR A CA 1
ATOM 644 C C . THR A 1 82 ? -16.608 -15.702 13.242 1.00 96.19 82 THR A C 1
ATOM 646 O O . THR A 1 82 ? -16.255 -16.860 13.471 1.00 96.19 82 THR A O 1
ATOM 649 N N . ASP A 1 83 ? -15.717 -14.749 12.925 1.00 95.00 83 ASP A N 1
ATOM 650 C CA . ASP A 1 83 ? -14.273 -15.023 12.870 1.00 95.00 83 ASP A CA 1
ATOM 651 C C . ASP A 1 83 ? -13.750 -15.314 14.283 1.00 95.00 83 ASP A C 1
ATOM 653 O O . ASP A 1 83 ? -13.935 -14.537 15.214 1.00 95.00 83 ASP A O 1
ATOM 657 N N . LYS A 1 84 ? -13.067 -16.446 14.461 1.00 90.88 84 LYS A N 1
ATOM 658 C CA . LYS A 1 84 ? -12.577 -16.899 15.769 1.00 90.88 84 LYS A CA 1
ATOM 659 C C . LYS A 1 84 ? -11.434 -16.049 16.343 1.00 90.88 84 LYS A C 1
ATOM 661 O O . LYS A 1 84 ? -11.245 -16.035 17.554 1.00 90.88 84 LYS A O 1
ATOM 666 N N . TYR A 1 85 ? -10.637 -15.409 15.495 1.00 92.25 85 TYR A N 1
ATOM 667 C CA . TYR A 1 85 ? -9.371 -14.767 15.859 1.00 92.25 85 TYR A CA 1
ATOM 668 C C . TYR A 1 85 ? -9.369 -13.251 15.637 1.00 92.25 85 TYR A C 1
ATOM 670 O O . TYR A 1 85 ? -8.488 -12.560 16.154 1.00 92.25 85 TYR A O 1
ATOM 678 N N . ARG A 1 86 ? -10.316 -12.733 14.851 1.00 94.19 86 ARG A N 1
ATOM 679 C CA . ARG A 1 86 ? -10.362 -11.330 14.412 1.00 94.19 86 ARG A CA 1
ATOM 680 C C . ARG A 1 86 ? -11.684 -10.633 14.726 1.00 94.19 86 ARG A C 1
ATOM 682 O O . ARG A 1 86 ? -11.851 -9.484 14.341 1.00 94.19 86 ARG A O 1
ATOM 689 N N . ASN A 1 87 ? -12.611 -11.289 15.424 1.00 95.06 87 ASN A N 1
ATOM 690 C CA . ASN A 1 87 ? -13.840 -10.636 15.871 1.00 95.06 87 ASN A CA 1
ATOM 691 C C . ASN A 1 87 ? -13.578 -9.552 16.937 1.00 95.06 87 ASN A C 1
ATOM 693 O O . ASN A 1 87 ? -12.507 -9.477 17.550 1.00 95.06 87 ASN A O 1
ATOM 697 N N . LEU A 1 88 ? -14.610 -8.742 17.192 1.00 96.00 88 LEU A N 1
ATOM 698 C CA . LEU A 1 88 ? -14.568 -7.617 18.128 1.00 96.00 88 LEU A CA 1
ATOM 699 C C . LEU A 1 88 ? -14.156 -8.037 19.550 1.00 96.00 88 LEU A C 1
ATOM 701 O O . LEU A 1 88 ? -13.326 -7.381 20.173 1.00 96.00 88 LEU A O 1
ATOM 705 N N . HIS A 1 89 ? -14.686 -9.159 20.048 1.00 95.44 89 HIS A N 1
ATOM 706 C CA . HIS A 1 89 ? -14.393 -9.663 21.397 1.00 95.44 89 HIS A CA 1
ATOM 707 C C . HIS A 1 89 ? -12.919 -10.053 21.560 1.00 95.44 89 HIS A C 1
ATOM 709 O O . HIS A 1 89 ? -12.271 -9.643 22.524 1.00 95.44 89 HIS A O 1
ATOM 715 N N . THR A 1 90 ? -12.369 -10.782 20.590 1.00 94.81 90 THR A N 1
ATOM 716 C CA . THR A 1 90 ? -10.960 -11.195 20.573 1.00 94.81 90 THR A CA 1
ATOM 717 C C . THR A 1 90 ? -10.045 -9.981 20.488 1.00 94.81 90 THR A C 1
ATOM 719 O O . THR A 1 90 ? -9.089 -9.871 21.257 1.00 94.81 90 THR A O 1
ATOM 722 N N . MET A 1 91 ? -10.370 -9.035 19.602 1.00 95.69 91 MET A N 1
ATOM 723 C CA . MET A 1 91 ? -9.630 -7.784 19.465 1.00 95.69 91 MET A CA 1
ATOM 724 C C . MET A 1 91 ? -9.614 -6.996 20.780 1.00 95.69 91 MET A C 1
ATOM 726 O O . MET A 1 91 ? -8.557 -6.529 21.192 1.00 95.69 91 MET A O 1
ATOM 730 N N . PHE A 1 92 ? -10.743 -6.905 21.485 1.00 96.38 92 PHE A N 1
ATOM 731 C CA . PHE A 1 92 ? -10.846 -6.232 22.783 1.00 96.38 92 PHE A CA 1
ATOM 732 C C . PHE A 1 92 ? -10.071 -6.936 23.898 1.00 96.38 92 PHE A C 1
ATOM 734 O O . PHE A 1 92 ? -9.406 -6.270 24.692 1.00 96.38 92 PHE A O 1
ATOM 741 N N . CYS A 1 93 ? -10.076 -8.269 23.936 1.00 95.12 93 CYS A N 1
ATOM 742 C CA . CYS A 1 93 ? -9.263 -9.020 24.893 1.00 95.12 93 CYS A CA 1
ATOM 743 C C . CYS A 1 93 ? -7.760 -8.789 24.662 1.00 95.12 93 CYS A C 1
ATOM 745 O O . CYS A 1 93 ? -7.013 -8.580 25.621 1.00 95.12 93 CYS A O 1
ATOM 747 N N . ILE A 1 94 ? -7.318 -8.762 23.398 1.00 94.94 94 ILE A N 1
ATOM 748 C CA . ILE A 1 94 ? -5.938 -8.407 23.039 1.00 94.94 94 ILE A CA 1
ATOM 749 C C . ILE A 1 94 ? -5.639 -6.948 23.419 1.00 94.94 94 ILE A C 1
ATOM 751 O O . ILE A 1 94 ? -4.598 -6.681 24.016 1.00 94.94 94 ILE A O 1
ATOM 755 N N . ALA A 1 95 ? -6.547 -6.014 23.116 1.00 95.25 95 ALA A N 1
ATOM 756 C CA . ALA A 1 95 ? -6.404 -4.588 23.416 1.00 95.25 95 ALA A CA 1
ATOM 757 C C . ALA A 1 95 ? -6.130 -4.349 24.905 1.00 95.25 95 ALA A C 1
ATOM 759 O O . ALA A 1 95 ? -5.140 -3.706 25.255 1.00 95.25 95 ALA A O 1
ATOM 760 N N . LEU A 1 96 ? -6.945 -4.952 25.776 1.00 94.62 96 LEU A N 1
ATOM 761 C CA . LEU A 1 96 ? -6.781 -4.868 27.226 1.00 94.62 96 LEU A CA 1
ATOM 762 C C . LEU A 1 96 ? -5.429 -5.430 27.682 1.00 94.62 96 LEU A C 1
ATOM 764 O O . LEU A 1 96 ? -4.761 -4.816 28.512 1.00 94.62 96 LEU A O 1
ATOM 768 N N . ALA A 1 97 ? -4.985 -6.556 27.114 1.00 92.62 97 ALA A N 1
ATOM 769 C CA . ALA A 1 97 ? -3.675 -7.136 27.418 1.00 92.62 97 ALA A CA 1
ATOM 770 C C . ALA A 1 97 ? -2.498 -6.264 26.941 1.00 92.62 97 ALA A C 1
ATOM 772 O O . ALA A 1 97 ? -1.407 -6.337 27.503 1.00 92.62 97 ALA A O 1
ATOM 773 N N . MET A 1 98 ? -2.723 -5.421 25.931 1.00 92.81 98 MET A N 1
ATOM 774 C CA . MET A 1 98 ? -1.780 -4.403 25.462 1.00 92.81 98 MET A CA 1
ATOM 775 C C . MET A 1 98 ? -1.890 -3.071 26.230 1.00 92.81 98 MET A C 1
ATOM 777 O O . MET A 1 98 ? -1.161 -2.132 25.915 1.00 92.81 98 MET A O 1
ATOM 781 N N . GLY A 1 99 ? -2.786 -2.965 27.219 1.00 92.19 99 GLY A N 1
ATOM 782 C CA . GLY A 1 99 ? -3.013 -1.744 28.000 1.00 92.19 99 GLY A CA 1
ATOM 783 C C . GLY A 1 99 ? -3.920 -0.707 27.327 1.00 92.19 99 GLY A C 1
ATOM 784 O O . GLY A 1 99 ? -3.976 0.434 27.778 1.00 92.19 99 GLY A O 1
ATOM 785 N N . VAL A 1 100 ? -4.633 -1.075 26.260 1.00 94.94 100 VAL A N 1
ATOM 786 C CA . VAL A 1 100 ? -5.641 -0.226 25.610 1.00 94.94 100 VAL A CA 1
ATOM 787 C C . VAL A 1 100 ? -6.979 -0.422 26.313 1.00 94.94 100 VAL A C 1
ATOM 789 O O . VAL A 1 100 ? -7.494 -1.537 26.371 1.00 94.94 100 VAL A O 1
ATOM 792 N N . ALA A 1 101 ? -7.545 0.660 26.845 1.00 93.25 101 ALA A N 1
ATOM 793 C CA . ALA A 1 101 ? -8.753 0.601 27.669 1.00 93.25 101 ALA A CA 1
ATOM 794 C C . ALA A 1 101 ? -10.016 1.126 26.973 1.00 93.25 101 ALA A C 1
ATOM 796 O O . ALA A 1 101 ? -11.108 0.922 27.498 1.00 93.25 101 ALA A O 1
ATOM 797 N N . HIS A 1 102 ? -9.891 1.787 25.820 1.00 96.00 102 HIS A N 1
ATOM 798 C CA . HIS A 1 102 ? -10.995 2.499 25.176 1.00 96.00 102 HIS A CA 1
ATOM 799 C C . HIS A 1 102 ? -11.186 2.082 23.718 1.00 96.00 102 HIS A C 1
ATOM 801 O O . HIS A 1 102 ? -10.249 1.665 23.034 1.00 96.00 102 HIS A O 1
ATOM 807 N N . VAL A 1 103 ? -12.418 2.225 23.248 1.00 97.00 103 VAL A N 1
ATOM 808 C CA . VAL A 1 103 ? -12.806 2.071 21.848 1.00 97.00 103 VAL A CA 1
ATOM 809 C C . VAL A 1 103 ? -13.740 3.210 21.463 1.00 97.00 103 VAL A C 1
ATOM 811 O O . VAL A 1 103 ? -14.617 3.582 22.242 1.00 97.00 103 VAL A O 1
ATOM 814 N N . GLU A 1 104 ? -13.535 3.736 20.264 1.00 96.12 104 GLU A N 1
ATOM 815 C CA . GLU A 1 104 ? -14.389 4.720 19.610 1.00 96.12 104 GLU A CA 1
ATOM 816 C C . GLU A 1 104 ? -15.130 4.044 18.456 1.00 96.12 104 GLU A C 1
ATOM 818 O O . GLU A 1 104 ? -14.506 3.409 17.600 1.00 96.12 104 GLU A O 1
ATOM 823 N N . PHE A 1 105 ? -16.453 4.174 18.441 1.00 97.50 105 PHE A N 1
ATOM 824 C CA . PHE A 1 105 ? -17.310 3.715 17.357 1.00 97.50 105 PHE A CA 1
ATOM 825 C C . PHE A 1 105 ? -17.763 4.889 16.497 1.00 97.50 105 PHE A C 1
ATOM 827 O O . PHE A 1 105 ? -18.223 5.887 17.046 1.00 97.50 105 PHE A O 1
ATOM 834 N N . ASP A 1 106 ? -17.652 4.751 15.172 1.00 96.56 106 ASP A N 1
ATOM 835 C CA . ASP A 1 106 ? -18.095 5.746 14.182 1.00 96.56 106 ASP A CA 1
ATOM 836 C C . ASP A 1 106 ? -17.631 7.180 14.517 1.00 96.56 106 ASP A C 1
ATOM 838 O O . ASP A 1 106 ? -18.391 8.150 14.415 1.00 96.56 106 ASP A O 1
ATOM 842 N N . MET A 1 107 ? -16.368 7.298 14.947 1.00 92.56 107 MET A N 1
ATOM 843 C CA . MET A 1 107 ? -15.748 8.567 15.326 1.00 92.56 107 MET A CA 1
ATOM 844 C C . MET A 1 107 ? -15.919 9.608 14.213 1.00 92.56 107 MET A C 1
ATOM 846 O O . MET A 1 107 ? -15.720 9.303 13.042 1.00 92.56 107 MET A O 1
ATOM 850 N N . GLY A 1 108 ? -16.264 10.839 14.597 1.00 85.81 108 GLY A N 1
ATOM 851 C CA . GLY A 1 108 ? -16.488 11.946 13.661 1.00 85.81 108 GLY A CA 1
ATOM 852 C C . GLY A 1 108 ? -17.927 12.058 13.150 1.00 85.81 108 GLY A C 1
ATOM 853 O O . GLY A 1 108 ? -18.295 13.102 12.627 1.00 85.81 108 GLY A O 1
ATOM 854 N N . SER A 1 109 ? -18.777 11.049 13.372 1.00 90.38 109 SER A N 1
ATOM 855 C CA . SER A 1 109 ? -20.189 11.086 12.963 1.00 90.38 109 SER A CA 1
ATOM 856 C C . SER A 1 109 ? -21.147 11.519 14.085 1.00 90.38 109 SER A C 1
ATOM 858 O O . SER A 1 109 ? -20.797 11.507 15.267 1.00 90.38 109 SER A O 1
ATOM 860 N N . GLU A 1 110 ? -22.396 11.846 13.727 1.00 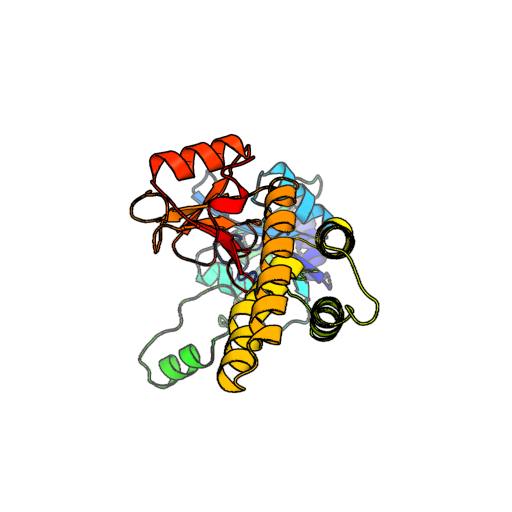89.12 110 GLU A N 1
ATOM 861 C CA . GLU A 1 110 ? -23.482 12.092 14.697 1.00 89.12 110 GLU A CA 1
ATOM 862 C C . GLU A 1 110 ? -23.810 10.855 15.555 1.00 89.12 110 GLU A C 1
ATOM 864 O O . GLU A 1 110 ? -24.269 10.997 16.688 1.00 89.12 110 GLU A O 1
ATOM 869 N N . ASP A 1 111 ? -23.518 9.653 15.043 1.00 89.62 111 ASP A N 1
ATOM 870 C CA . ASP A 1 111 ? -23.703 8.372 15.736 1.00 89.62 111 ASP A CA 1
ATOM 871 C C . ASP A 1 111 ? -22.480 7.966 16.583 1.00 89.62 111 ASP A C 1
ATOM 873 O O . ASP A 1 111 ? -22.425 6.845 17.095 1.00 89.62 111 ASP A O 1
ATOM 877 N N . SER A 1 112 ? -21.483 8.849 16.713 1.00 93.50 112 SER A N 1
ATOM 878 C CA . SER A 1 112 ? -20.233 8.553 17.413 1.00 93.50 112 SER A CA 1
ATOM 879 C C . SER A 1 112 ? -20.479 8.116 18.859 1.00 93.50 112 SER A C 1
ATOM 881 O O . SER A 1 112 ? -21.193 8.771 19.628 1.00 93.50 112 SER A O 1
ATOM 883 N N . PHE A 1 113 ? -19.846 7.013 19.254 1.00 94.88 113 PHE A N 1
ATOM 884 C CA . PHE A 1 113 ? -19.970 6.454 20.594 1.00 94.88 113 PHE A CA 1
ATOM 885 C C . PHE A 1 113 ? -18.632 5.902 21.092 1.00 94.88 113 PHE A C 1
ATOM 887 O O . PHE A 1 113 ? -18.112 4.921 20.567 1.00 94.88 113 PHE A O 1
ATOM 894 N N . GLY A 1 114 ? -18.093 6.499 22.154 1.00 94.56 114 GLY A N 1
ATOM 895 C CA . GLY A 1 114 ? -16.873 6.042 22.819 1.00 94.56 114 GLY A CA 1
ATOM 896 C C . GLY A 1 114 ? -17.171 5.359 24.150 1.00 94.56 114 GLY A C 1
ATOM 897 O O . GLY A 1 114 ? -18.002 5.834 24.929 1.00 94.56 114 GLY A O 1
ATOM 898 N N . CYS A 1 115 ? -16.483 4.257 24.455 1.00 95.38 115 CYS A N 1
ATOM 899 C CA . CYS A 1 115 ? -16.617 3.610 25.761 1.00 95.38 115 CYS A CA 1
ATOM 900 C C . CYS A 1 115 ? -15.360 2.865 26.222 1.00 95.38 115 CYS A C 1
ATOM 902 O O . CYS A 1 115 ? -14.467 2.530 25.440 1.00 95.38 115 CYS A O 1
ATOM 904 N N . ASN A 1 116 ? -15.316 2.571 27.523 1.00 95.94 116 ASN A N 1
ATOM 905 C CA . ASN A 1 116 ? -14.320 1.678 28.094 1.00 95.94 116 ASN A CA 1
ATOM 906 C C . ASN A 1 116 ? -14.576 0.228 27.643 1.00 95.94 116 ASN A C 1
ATOM 908 O O . ASN A 1 116 ? -15.700 -0.270 27.721 1.00 95.94 116 ASN A O 1
ATOM 912 N N . ILE A 1 117 ? -13.521 -0.469 27.222 1.00 96.56 117 ILE A N 1
ATOM 913 C CA . ILE A 1 117 ? -13.597 -1.836 26.700 1.00 96.56 117 ILE A CA 1
ATOM 914 C C . ILE A 1 117 ? -14.094 -2.820 27.768 1.00 96.56 117 ILE A C 1
ATOM 916 O O . ILE A 1 117 ? -14.908 -3.685 27.459 1.00 96.56 117 ILE A O 1
ATOM 920 N N . GLN A 1 118 ? -13.664 -2.701 29.030 1.00 96.06 118 GLN A N 1
ATOM 921 C CA . GLN A 1 118 ? -14.149 -3.599 30.088 1.00 96.06 118 GLN A CA 1
ATOM 922 C C . GLN A 1 118 ? -15.650 -3.427 30.314 1.00 96.06 118 GLN A C 1
ATOM 924 O O . GLN A 1 118 ? -16.364 -4.417 30.470 1.00 96.06 118 GLN A O 1
ATOM 929 N N . TRP A 1 119 ? -16.137 -2.185 30.276 1.00 96.56 119 TRP A N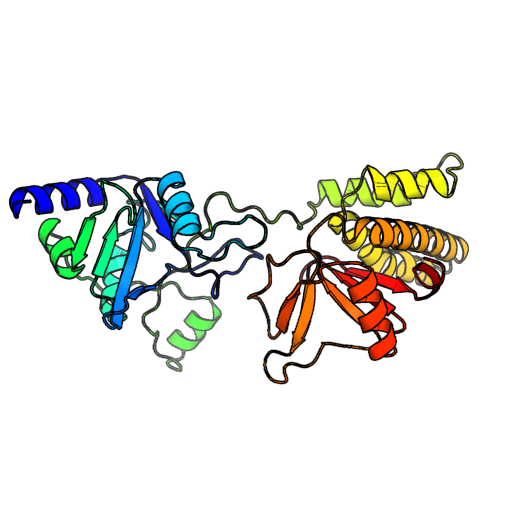 1
ATOM 930 C CA . TRP A 1 119 ? -17.568 -1.911 30.356 1.00 96.56 119 TRP A CA 1
ATOM 931 C C . TRP A 1 119 ? -18.324 -2.475 29.143 1.00 96.56 119 TRP A C 1
ATOM 933 O O . TRP A 1 119 ? -19.362 -3.106 29.328 1.00 96.56 119 TRP A O 1
ATOM 943 N N . PHE A 1 120 ? -17.783 -2.349 27.924 1.00 97.44 120 PHE A N 1
ATOM 944 C CA . PHE A 1 120 ? -18.372 -2.962 26.726 1.00 97.44 120 PHE A CA 1
ATOM 945 C C . PHE A 1 120 ? -18.551 -4.478 26.887 1.00 97.44 120 PHE A C 1
ATOM 947 O O . PHE A 1 120 ? -19.603 -5.025 26.549 1.00 97.44 120 PHE A O 1
ATOM 954 N N . LEU A 1 121 ? -17.526 -5.164 27.407 1.00 96.69 121 LEU A N 1
ATOM 955 C CA . LEU A 1 121 ? -17.580 -6.606 27.648 1.00 96.69 121 LEU A CA 1
ATOM 956 C C . LEU A 1 121 ? -18.668 -6.950 28.675 1.00 96.69 121 LEU A C 1
ATOM 958 O O . LEU A 1 121 ? -19.492 -7.822 28.417 1.00 96.69 121 LEU A O 1
ATOM 962 N N . GLN A 1 122 ? -18.731 -6.215 29.789 1.00 96.19 122 GLN A N 1
ATOM 963 C CA . GLN A 1 122 ? -19.754 -6.403 30.825 1.00 96.19 122 GLN A CA 1
ATOM 964 C C . GLN A 1 122 ? -21.177 -6.162 30.302 1.00 96.19 122 GLN A C 1
ATOM 966 O O . GLN A 1 122 ? -22.086 -6.925 30.617 1.00 96.19 122 GLN A O 1
ATOM 971 N N . ALA A 1 123 ? -21.382 -5.131 29.480 1.00 96.31 123 ALA A N 1
ATOM 972 C CA . ALA A 1 123 ? -22.680 -4.800 28.891 1.00 96.31 123 ALA A CA 1
ATOM 973 C C . ALA A 1 123 ? -23.233 -5.910 27.972 1.00 96.31 123 ALA A C 1
ATOM 975 O O . ALA A 1 123 ? -24.453 -6.026 27.823 1.00 96.31 123 ALA A O 1
ATOM 976 N N . ASN A 1 124 ? -22.344 -6.723 27.396 1.00 96.38 124 ASN A N 1
ATOM 977 C CA . ASN A 1 124 ? -22.653 -7.848 26.510 1.00 96.38 124 ASN A CA 1
ATOM 978 C C . ASN A 1 124 ? -22.531 -9.224 27.185 1.00 96.38 124 ASN A C 1
ATOM 980 O O . ASN A 1 124 ? -22.535 -10.238 26.490 1.00 96.38 124 ASN A O 1
ATOM 984 N N . ASP A 1 125 ? -22.377 -9.276 28.512 1.00 95.50 125 ASP A N 1
ATOM 985 C CA . ASP A 1 125 ? -22.159 -10.518 29.268 1.00 95.50 125 ASP A CA 1
ATOM 986 C C . ASP A 1 125 ? -20.938 -11.333 28.775 1.00 95.50 125 ASP A C 1
ATOM 988 O O . ASP A 1 125 ? -20.871 -12.559 28.906 1.00 95.50 125 ASP A O 1
ATOM 992 N N . LEU A 1 126 ? -19.938 -10.639 28.222 1.00 93.81 126 LEU A N 1
ATOM 993 C CA . LEU A 1 126 ? -18.685 -11.209 27.739 1.00 93.81 126 LEU A CA 1
ATOM 994 C C . LEU A 1 126 ? -17.632 -11.208 28.843 1.00 93.81 126 LEU A C 1
ATOM 996 O O . LEU A 1 126 ? -17.521 -10.277 29.645 1.00 93.81 126 LEU A O 1
ATOM 1000 N N . LYS A 1 127 ? -16.801 -12.248 28.850 1.00 89.06 127 LYS A N 1
ATOM 1001 C CA . LYS A 1 127 ? -15.658 -12.354 29.759 1.00 89.06 127 LYS A CA 1
ATOM 1002 C C . LYS A 1 127 ? -14.381 -11.933 29.055 1.00 89.06 127 LYS A C 1
ATOM 1004 O O . LYS A 1 127 ? -14.230 -12.102 27.847 1.00 89.06 127 LYS A O 1
ATOM 1009 N N . GLN A 1 128 ? -13.444 -11.399 29.827 1.00 84.00 128 GLN A N 1
ATOM 1010 C CA . GLN A 1 128 ? -12.069 -11.289 29.367 1.00 84.00 128 GLN A CA 1
ATOM 1011 C C . GLN A 1 128 ? -11.460 -12.697 29.373 1.00 84.00 128 GLN A C 1
ATOM 1013 O O . GLN A 1 128 ? -11.166 -13.241 30.437 1.00 84.00 128 GLN A O 1
ATOM 1018 N N . ASP A 1 129 ? -11.322 -13.285 28.188 1.00 77.94 129 ASP A N 1
ATOM 1019 C CA . ASP A 1 129 ? -10.792 -14.636 28.002 1.00 77.94 129 ASP A CA 1
ATOM 1020 C C . ASP A 1 129 ? -9.280 -14.622 27.717 1.00 77.94 129 ASP A C 1
ATOM 1022 O O . ASP A 1 129 ? -8.631 -13.573 27.658 1.00 77.94 129 ASP A O 1
ATOM 1026 N N . ALA A 1 130 ? -8.701 -15.815 27.549 1.00 72.06 130 ALA A N 1
ATOM 1027 C CA . ALA A 1 130 ? -7.306 -15.972 27.163 1.00 72.06 130 ALA A CA 1
ATOM 1028 C C . ALA A 1 130 ? -7.021 -15.284 25.815 1.00 72.06 130 ALA A C 1
ATOM 1030 O O . ALA A 1 130 ? -7.709 -15.494 24.814 1.00 72.06 130 ALA A O 1
ATOM 1031 N N . VAL A 1 131 ? -5.959 -14.481 25.796 1.00 81.31 131 VAL A N 1
ATOM 1032 C CA . VAL A 1 131 ? -5.495 -13.748 24.617 1.00 81.31 131 VAL A CA 1
ATOM 1033 C C . VAL A 1 131 ? -5.083 -14.740 23.526 1.00 81.31 131 VAL A C 1
ATOM 1035 O O . VAL A 1 131 ? -4.151 -15.521 23.707 1.00 81.31 131 VAL A O 1
ATOM 1038 N N . SER A 1 132 ? -5.771 -14.699 22.383 1.00 83.44 132 SER A N 1
ATOM 1039 C CA . SER A 1 132 ? -5.487 -15.560 21.230 1.00 83.44 132 SER A CA 1
ATOM 1040 C C . SER A 1 132 ? -4.735 -14.783 20.155 1.00 83.44 132 SER A C 1
ATOM 1042 O O . SER A 1 132 ? -5.318 -13.960 19.452 1.00 83.44 132 SER A O 1
ATOM 1044 N N . VAL A 1 133 ? -3.441 -15.064 20.015 1.00 88.56 133 VAL A N 1
ATOM 1045 C CA . VAL A 1 133 ? -2.559 -14.430 19.027 1.00 88.56 133 VAL A CA 1
ATOM 1046 C C . VAL A 1 133 ? -2.153 -15.412 17.934 1.00 88.56 133 VAL A C 1
ATOM 1048 O O . VAL A 1 133 ? -1.810 -16.561 18.208 1.00 88.56 133 VAL A O 1
ATOM 1051 N N . LEU A 1 134 ? -2.186 -14.952 16.685 1.00 88.50 134 LEU A N 1
ATOM 1052 C CA . LEU A 1 134 ? -1.720 -15.704 15.526 1.00 88.50 134 LEU A CA 1
ATOM 1053 C C . LEU A 1 134 ? -0.194 -15.609 15.422 1.00 88.50 134 LEU A C 1
ATOM 1055 O O . LEU A 1 134 ? 0.387 -14.521 15.508 1.00 88.50 134 LEU A O 1
ATOM 1059 N N . LEU A 1 135 ? 0.440 -16.762 15.217 1.00 86.44 135 LEU A N 1
ATOM 1060 C CA . LEU A 1 135 ? 1.885 -16.909 15.069 1.00 86.44 135 LEU A CA 1
ATOM 1061 C C . LEU A 1 135 ? 2.241 -17.287 13.633 1.00 86.44 135 LEU A C 1
ATOM 1063 O O . LEU A 1 135 ? 1.514 -18.048 12.991 1.00 86.44 135 LEU A O 1
ATOM 1067 N N . SER A 1 136 ? 3.387 -16.807 13.156 1.00 85.00 136 SER A N 1
ATOM 1068 C CA . SER A 1 136 ? 4.039 -17.417 11.998 1.00 85.00 136 SER A CA 1
ATOM 1069 C C . SER A 1 136 ? 4.592 -18.802 12.358 1.00 85.00 136 SER A C 1
ATOM 1071 O O . SER A 1 136 ? 4.770 -19.138 13.531 1.00 85.00 136 SER A O 1
ATOM 1073 N N . GLU A 1 137 ? 4.917 -19.614 11.351 1.00 86.12 137 GLU A N 1
ATOM 1074 C CA . GLU A 1 137 ? 5.564 -20.911 11.586 1.00 86.12 137 GLU A CA 1
ATOM 1075 C C . GLU A 1 137 ? 6.900 -20.773 12.328 1.00 86.12 137 GLU A C 1
ATOM 1077 O O . GLU A 1 137 ? 7.234 -21.598 13.179 1.00 86.12 137 GLU A 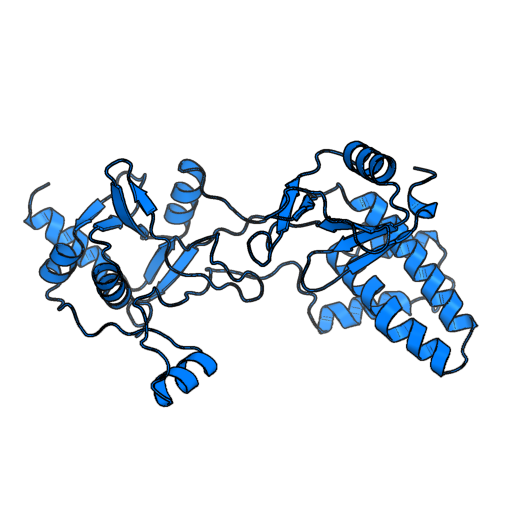O 1
ATOM 1082 N N . GLU A 1 138 ? 7.669 -19.726 12.029 1.00 85.44 138 GLU A N 1
ATOM 1083 C CA . GLU A 1 138 ? 8.947 -19.456 12.692 1.00 85.44 138 GLU A CA 1
ATOM 1084 C C . GLU A 1 138 ? 8.758 -19.076 14.159 1.00 85.44 138 GLU A C 1
ATOM 1086 O O . GLU A 1 138 ? 9.487 -19.555 15.027 1.00 85.44 138 GLU A O 1
ATOM 1091 N N . GLU A 1 139 ? 7.761 -18.241 14.453 1.00 86.88 139 GLU A N 1
ATOM 1092 C CA . GLU A 1 139 ? 7.422 -17.885 15.827 1.00 86.88 139 GLU A CA 1
ATOM 1093 C C . GLU A 1 139 ? 6.933 -19.105 16.600 1.00 86.88 139 GLU A C 1
ATOM 1095 O O . GLU A 1 139 ? 7.368 -19.326 17.727 1.00 86.88 139 GLU A O 1
ATOM 1100 N N . MET A 1 140 ? 6.098 -19.940 15.977 1.00 86.75 140 MET A N 1
ATOM 1101 C CA . MET A 1 140 ? 5.634 -21.184 16.581 1.00 86.75 140 MET A CA 1
ATOM 1102 C C . MET A 1 140 ? 6.811 -22.103 16.930 1.00 86.75 140 MET A C 1
ATOM 1104 O O . MET A 1 140 ? 6.854 -22.647 18.031 1.00 86.75 140 MET A O 1
ATOM 1108 N N . LYS A 1 141 ? 7.808 -22.235 16.043 1.00 87.25 141 LYS A N 1
ATOM 1109 C CA . LYS A 1 141 ? 9.029 -23.013 16.320 1.00 87.25 141 LYS A CA 1
ATOM 1110 C C . LYS A 1 141 ? 9.796 -22.474 17.532 1.00 87.25 141 LYS A C 1
ATOM 1112 O O . LYS A 1 141 ? 10.159 -23.267 18.394 1.00 87.25 141 LYS A O 1
ATOM 1117 N N . LYS A 1 142 ? 9.982 -21.153 17.632 1.00 86.50 142 LYS A N 1
ATOM 1118 C CA . LYS A 1 142 ? 10.680 -20.502 18.762 1.00 86.50 142 LYS A CA 1
ATOM 1119 C C . LYS A 1 142 ? 9.938 -20.644 20.091 1.00 86.50 142 LYS A C 1
ATOM 1121 O O . LYS A 1 142 ? 10.551 -20.809 21.142 1.00 86.50 142 LYS A O 1
ATOM 1126 N N . VAL A 1 143 ? 8.609 -20.582 20.053 1.00 86.00 143 VAL A N 1
ATOM 1127 C CA . VAL A 1 143 ? 7.772 -20.808 21.239 1.00 86.00 143 VAL A CA 1
ATOM 1128 C C . VAL A 1 143 ? 7.875 -22.266 21.681 1.00 86.00 143 VAL A C 1
ATOM 1130 O O . VAL A 1 143 ? 8.065 -22.534 22.863 1.00 86.00 143 VAL A O 1
ATOM 1133 N N . MET A 1 144 ? 7.819 -23.214 20.740 1.00 85.81 144 MET A N 1
ATOM 1134 C CA . MET A 1 144 ? 7.967 -24.643 21.042 1.00 85.81 144 MET A CA 1
ATOM 1135 C C . MET A 1 144 ? 9.359 -25.006 21.577 1.00 85.81 144 MET A C 1
ATOM 1137 O O . MET A 1 144 ? 9.473 -25.967 22.335 1.00 85.81 144 MET A O 1
ATOM 1141 N N . SER A 1 145 ? 10.405 -24.247 21.230 1.00 84.50 145 SER A N 1
ATOM 1142 C CA . SER A 1 145 ? 11.749 -24.412 21.800 1.00 84.50 145 SER A CA 1
ATOM 1143 C C . SER A 1 145 ? 11.972 -23.659 23.122 1.00 84.50 145 SER A C 1
ATOM 1145 O O . SER A 1 145 ? 13.074 -23.708 23.662 1.00 84.50 145 SER A O 1
ATOM 1147 N N . ASN A 1 146 ? 10.938 -23.015 23.688 1.00 80.62 146 ASN A N 1
ATOM 1148 C CA . ASN A 1 146 ? 10.998 -22.173 24.897 1.00 80.62 146 ASN A CA 1
ATOM 1149 C C . ASN A 1 146 ? 12.000 -21.005 24.813 1.00 80.62 146 ASN A C 1
ATOM 1151 O O . ASN A 1 146 ? 12.421 -20.467 25.837 1.00 80.62 146 ASN A O 1
ATOM 1155 N N . GLU A 1 147 ? 12.375 -20.583 23.607 1.00 73.06 147 GLU A N 1
ATOM 1156 C CA . GLU A 1 147 ? 13.309 -19.471 23.396 1.00 73.06 147 GLU A CA 1
ATOM 1157 C C . GLU A 1 147 ? 12.636 -18.103 23.548 1.00 73.06 147 GLU A C 1
ATOM 1159 O O . GLU A 1 147 ? 13.310 -17.089 23.728 1.00 73.06 147 GLU A O 1
ATOM 1164 N N . MET A 1 148 ? 11.303 -18.051 23.452 1.00 73.62 148 MET A N 1
ATOM 1165 C CA . MET A 1 148 ? 10.564 -16.797 23.369 1.00 73.62 148 MET A CA 1
ATOM 1166 C C . MET A 1 148 ? 9.163 -16.917 23.980 1.00 73.62 148 MET A C 1
ATOM 1168 O O . MET A 1 148 ? 8.400 -17.821 23.643 1.00 73.62 148 MET A O 1
ATOM 1172 N N . GLY A 1 149 ? 8.801 -15.962 24.841 1.00 75.94 149 GLY A N 1
ATOM 1173 C CA . GLY A 1 149 ? 7.407 -15.726 25.228 1.00 75.94 149 GLY A CA 1
ATOM 1174 C C . GLY A 1 149 ? 6.667 -14.942 24.143 1.00 75.94 149 GLY A C 1
ATOM 1175 O O . GLY A 1 149 ? 7.277 -14.146 23.434 1.00 75.94 149 GLY A O 1
ATOM 1176 N N . ILE A 1 150 ? 5.355 -15.138 24.003 1.00 78.12 150 ILE A N 1
ATOM 1177 C CA . ILE A 1 150 ? 4.580 -14.433 22.974 1.00 78.12 150 ILE A CA 1
ATOM 1178 C C . ILE A 1 150 ? 4.065 -13.106 23.545 1.00 78.12 150 ILE A C 1
ATOM 1180 O O . ILE A 1 150 ? 3.220 -13.131 24.443 1.00 78.12 150 ILE A O 1
ATOM 1184 N N . PRO A 1 151 ? 4.527 -11.944 23.051 1.00 83.44 151 PRO A N 1
ATOM 1185 C CA . PRO A 1 151 ? 3.979 -10.669 23.487 1.00 83.44 151 PRO A CA 1
ATOM 1186 C C . PRO A 1 151 ? 2.544 -10.496 22.975 1.00 83.44 151 PRO A C 1
ATOM 1188 O O . PRO A 1 151 ? 2.222 -10.881 21.846 1.00 83.44 151 PRO A O 1
ATOM 1191 N N . ALA A 1 152 ? 1.693 -9.863 23.786 1.00 86.25 152 ALA A N 1
ATOM 1192 C CA . ALA A 1 152 ? 0.363 -9.457 23.350 1.00 86.25 152 ALA A CA 1
ATOM 1193 C C . ALA A 1 152 ? 0.480 -8.483 22.169 1.00 86.25 152 ALA A C 1
ATOM 1195 O O . ALA A 1 152 ? 1.189 -7.476 22.232 1.00 86.25 152 ALA A O 1
ATOM 1196 N N . ARG A 1 153 ? -0.203 -8.805 21.073 1.00 91.69 153 ARG A N 1
ATOM 1197 C CA . ARG A 1 153 ? -0.229 -8.006 19.848 1.00 91.69 153 ARG A CA 1
ATOM 1198 C C . ARG A 1 153 ? -1.505 -8.291 19.077 1.00 91.69 153 ARG A C 1
ATOM 1200 O O . ARG A 1 153 ? -2.029 -9.400 19.135 1.00 91.69 153 ARG A O 1
ATOM 1207 N N . MET A 1 154 ? -1.958 -7.312 18.310 1.00 95.12 154 MET A N 1
ATOM 1208 C CA . MET A 1 154 ? -3.116 -7.479 17.442 1.00 95.12 154 MET A CA 1
ATOM 1209 C C . MET A 1 154 ? -2.867 -8.505 16.336 1.00 95.12 154 MET A C 1
ATOM 1211 O O . MET A 1 154 ? -1.777 -8.561 15.757 1.00 95.12 154 MET A O 1
ATOM 1215 N N . ASN A 1 155 ? -3.900 -9.294 16.041 1.00 95.44 155 ASN A N 1
ATOM 1216 C CA . ASN A 1 155 ? -3.887 -10.234 14.929 1.00 95.44 155 ASN A CA 1
ATOM 1217 C C . ASN A 1 155 ? -3.960 -9.487 13.591 1.00 95.44 155 ASN A C 1
ATOM 1219 O O . ASN A 1 155 ? -4.641 -8.463 13.504 1.00 95.44 155 ASN A O 1
ATOM 1223 N N . PRO A 1 156 ? -3.279 -9.986 12.545 1.00 95.88 156 PRO A N 1
ATOM 1224 C CA . PRO A 1 156 ? -3.363 -9.394 11.221 1.00 95.88 156 PRO A CA 1
ATOM 1225 C C . PRO A 1 156 ? -4.757 -9.591 10.614 1.00 95.88 156 PRO A C 1
ATOM 1227 O O . PRO A 1 156 ? -5.339 -10.679 10.705 1.00 95.88 156 PRO A O 1
ATOM 1230 N N . ILE A 1 157 ? -5.246 -8.543 9.961 1.00 97.44 157 ILE A N 1
ATOM 1231 C CA . ILE A 1 157 ? -6.525 -8.442 9.260 1.00 97.44 157 ILE A CA 1
ATOM 1232 C C . ILE A 1 157 ? -6.230 -8.046 7.810 1.00 97.44 157 ILE A C 1
ATOM 1234 O O . ILE A 1 157 ? -5.326 -7.244 7.552 1.00 97.44 157 ILE A O 1
ATOM 1238 N N . ASP A 1 158 ? -6.971 -8.634 6.874 1.00 97.31 158 ASP A N 1
ATOM 1239 C CA . ASP A 1 158 ? -6.911 -8.251 5.467 1.00 97.31 158 ASP A CA 1
ATOM 1240 C C . ASP A 1 158 ? -7.502 -6.844 5.285 1.00 97.31 158 ASP A C 1
ATOM 1242 O O . ASP A 1 158 ? -8.552 -6.510 5.839 1.00 97.31 158 ASP A O 1
ATOM 1246 N N . ILE A 1 159 ? -6.819 -6.011 4.507 1.00 98.06 159 ILE A N 1
ATOM 1247 C CA . ILE A 1 159 ? -7.313 -4.711 4.072 1.00 98.06 159 ILE A CA 1
ATOM 1248 C C . ILE A 1 159 ? -8.496 -4.976 3.139 1.00 98.06 159 ILE A C 1
ATOM 1250 O O . ILE A 1 159 ? -8.397 -5.724 2.162 1.00 98.06 159 ILE A O 1
ATOM 1254 N N . TYR A 1 160 ? -9.638 -4.392 3.474 1.00 97.50 160 TYR A N 1
ATOM 1255 C CA . TYR A 1 160 ? -10.887 -4.614 2.772 1.00 97.50 160 TYR A CA 1
ATOM 1256 C C . TYR A 1 160 ? -10.776 -4.146 1.318 1.00 97.50 160 TYR A C 1
ATOM 1258 O O . TYR A 1 160 ? -10.287 -3.053 1.047 1.00 97.50 160 TYR A O 1
ATOM 1266 N N . GLN A 1 161 ? -11.216 -4.999 0.386 1.00 93.75 161 GLN A N 1
ATOM 1267 C CA . GLN A 1 161 ? -11.149 -4.762 -1.065 1.00 93.75 161 GLN A CA 1
ATOM 1268 C C . GLN A 1 161 ? -9.735 -4.497 -1.611 1.00 93.75 161 GLN A C 1
ATOM 1270 O O . GLN A 1 161 ? -9.582 -3.929 -2.691 1.00 93.75 161 GLN A O 1
ATOM 1275 N N . PHE A 1 162 ? -8.691 -4.932 -0.903 1.00 95.06 162 PHE A N 1
ATOM 1276 C CA . PHE A 1 162 ? -7.330 -4.746 -1.377 1.00 95.06 162 PHE A CA 1
ATOM 1277 C C . PHE A 1 162 ? -7.023 -5.594 -2.615 1.00 95.06 162 PHE A C 1
ATOM 1279 O O . PHE A 1 162 ? -7.147 -6.820 -2.616 1.00 95.06 162 PHE A O 1
ATOM 1286 N N . SER A 1 163 ? -6.500 -4.928 -3.636 1.00 90.75 163 SER A N 1
ATOM 1287 C CA . SER A 1 163 ? -5.768 -5.536 -4.739 1.00 90.75 163 SER A CA 1
ATOM 1288 C C . SER A 1 163 ? -4.496 -4.735 -4.955 1.00 90.75 163 SER A C 1
ATOM 1290 O O . SER A 1 163 ? -4.564 -3.511 -5.003 1.00 90.75 163 SER A O 1
ATOM 1292 N N . ASN A 1 164 ? -3.353 -5.400 -5.115 1.00 90.25 164 ASN A N 1
ATOM 1293 C CA . ASN A 1 164 ? -2.123 -4.707 -5.479 1.00 90.25 164 ASN A CA 1
ATOM 1294 C C . ASN A 1 164 ? -2.174 -4.332 -6.976 1.00 90.25 164 ASN A C 1
ATOM 1296 O O . ASN A 1 164 ? -2.089 -5.245 -7.803 1.00 90.25 164 ASN A O 1
ATOM 1300 N N . PRO A 1 165 ? -2.281 -3.036 -7.331 1.00 88.12 165 PRO A N 1
ATOM 1301 C CA . PRO A 1 165 ? -2.454 -2.608 -8.718 1.00 88.12 165 PRO A CA 1
ATOM 1302 C C . PRO A 1 165 ? -1.185 -2.770 -9.568 1.00 88.12 165 PRO A C 1
ATOM 1304 O O . PRO A 1 165 ? -1.269 -2.692 -10.786 1.00 88.12 165 PRO A O 1
ATOM 1307 N N . TYR A 1 166 ? -0.027 -3.016 -8.947 1.00 91.56 166 TYR A N 1
ATOM 1308 C CA . TYR A 1 166 ? 1.268 -3.143 -9.628 1.00 91.56 166 TYR A CA 1
ATOM 1309 C C . TYR A 1 166 ? 1.684 -4.586 -9.897 1.00 91.56 166 TYR A C 1
ATOM 1311 O O . TYR A 1 166 ? 2.665 -4.850 -10.595 1.00 91.56 166 TYR A O 1
ATOM 1319 N N . LYS A 1 167 ? 0.936 -5.551 -9.353 1.00 90.56 167 LYS A N 1
ATOM 1320 C CA . LYS A 1 167 ? 1.201 -6.963 -9.593 1.00 90.56 167 LYS A CA 1
ATOM 1321 C C . LYS A 1 167 ? 0.640 -7.371 -10.955 1.00 90.56 167 LYS A C 1
ATOM 1323 O O . LYS A 1 167 ? -0.564 -7.557 -11.107 1.00 90.56 167 LYS A O 1
ATOM 1328 N N . VAL A 1 168 ? 1.530 -7.614 -11.911 1.00 92.31 168 VAL A N 1
ATOM 1329 C CA . VAL A 1 168 ? 1.170 -8.173 -13.222 1.00 92.31 168 VAL A CA 1
ATOM 1330 C C . VAL A 1 168 ? 0.729 -9.636 -13.056 1.00 92.31 168 VAL A C 1
ATOM 1332 O O . VAL A 1 168 ? 1.462 -10.445 -12.479 1.00 92.31 168 VAL A O 1
ATOM 1335 N N . SER A 1 169 ? -0.475 -9.985 -13.529 1.00 92.19 169 SER A N 1
ATOM 1336 C CA . SER A 1 169 ? -0.963 -11.377 -13.524 1.00 92.19 169 SER A CA 1
ATOM 1337 C C . SER A 1 169 ? -0.206 -12.241 -14.538 1.00 92.19 169 SER A C 1
ATOM 1339 O O . SER A 1 169 ? 0.436 -11.716 -15.444 1.00 92.19 169 SER A O 1
ATOM 1341 N N . GLU A 1 170 ? -0.284 -13.569 -14.430 1.00 92.88 170 GLU A N 1
ATOM 1342 C CA . GLU A 1 170 ? 0.391 -14.470 -15.380 1.00 92.88 170 GLU A CA 1
ATOM 1343 C C . GLU A 1 170 ? -0.179 -14.350 -16.802 1.00 92.88 170 GLU A C 1
ATOM 1345 O O . GLU A 1 170 ? 0.571 -14.329 -17.784 1.00 92.88 170 GLU A O 1
ATOM 1350 N N . GLU A 1 171 ? -1.502 -14.211 -16.921 1.00 93.50 171 GLU A N 1
ATOM 1351 C CA . GLU A 1 171 ? -2.174 -14.003 -18.204 1.00 93.50 171 GLU A CA 1
ATOM 1352 C C . GLU A 1 171 ? -1.743 -12.674 -18.822 1.00 93.50 171 GLU A C 1
ATOM 1354 O O . GLU A 1 171 ? -1.409 -12.610 -20.009 1.00 93.50 171 GLU A O 1
ATOM 1359 N N . ARG A 1 172 ? -1.694 -11.615 -18.004 1.00 93.88 172 ARG A N 1
ATOM 1360 C CA . ARG A 1 172 ? -1.298 -10.288 -18.464 1.00 93.88 172 ARG A CA 1
ATOM 1361 C C . ARG A 1 172 ? 0.182 -10.245 -18.831 1.00 93.88 172 ARG A C 1
ATOM 1363 O O . ARG A 1 172 ? 0.515 -9.750 -19.901 1.00 93.88 172 ARG A O 1
ATOM 1370 N N . ALA A 1 173 ? 1.052 -10.848 -18.026 1.00 94.19 173 ALA A N 1
ATOM 1371 C CA . ALA A 1 173 ? 2.473 -10.989 -18.326 1.00 94.19 173 ALA A CA 1
ATOM 1372 C C . ALA A 1 173 ? 2.696 -11.678 -19.678 1.00 94.19 173 ALA A C 1
ATOM 1374 O O . ALA A 1 173 ? 3.486 -11.198 -20.487 1.00 94.19 173 ALA A O 1
ATOM 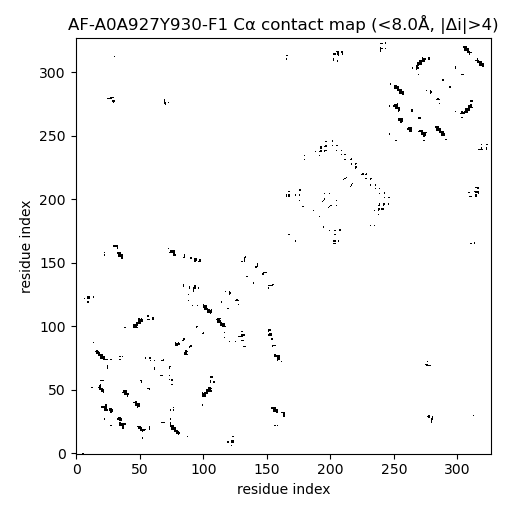1375 N N . SER A 1 174 ? 1.965 -12.763 -19.952 1.00 91.88 174 SER A N 1
ATOM 1376 C CA . SER A 1 174 ? 2.053 -13.484 -21.227 1.00 91.88 174 SER A CA 1
ATOM 1377 C C . SER A 1 174 ? 1.630 -12.613 -22.414 1.00 91.88 174 SER A C 1
ATOM 1379 O O . SER A 1 174 ? 2.317 -12.601 -23.436 1.00 91.88 174 SER A O 1
ATOM 1381 N N . ALA A 1 175 ? 0.542 -11.848 -22.271 1.00 90.50 175 ALA A N 1
ATOM 1382 C CA . ALA A 1 175 ? 0.067 -10.932 -23.307 1.00 90.50 175 ALA A CA 1
ATOM 1383 C C . ALA A 1 175 ? 1.087 -9.823 -23.613 1.00 90.50 175 ALA A C 1
ATOM 1385 O O . ALA A 1 175 ? 1.389 -9.570 -24.776 1.00 90.50 175 ALA A O 1
ATOM 1386 N N . ILE A 1 176 ? 1.676 -9.206 -22.586 1.00 91.12 176 ILE A N 1
ATOM 1387 C CA . ILE A 1 176 ? 2.634 -8.111 -22.785 1.00 91.12 176 ILE A CA 1
ATOM 1388 C C . ILE A 1 176 ? 3.968 -8.641 -23.329 1.00 91.12 176 ILE A C 1
ATOM 1390 O O . ILE A 1 176 ? 4.573 -8.034 -24.208 1.00 91.12 176 ILE A O 1
ATOM 1394 N N . ILE A 1 177 ? 4.427 -9.812 -22.872 1.00 91.31 177 ILE A N 1
ATOM 1395 C CA . ILE A 1 177 ? 5.623 -10.458 -23.435 1.00 91.31 177 ILE A CA 1
ATOM 1396 C C . ILE A 1 177 ? 5.414 -10.769 -24.921 1.00 91.31 177 ILE A C 1
ATOM 1398 O O . ILE A 1 177 ? 6.347 -10.635 -25.709 1.00 91.31 177 ILE A O 1
ATOM 1402 N N . HIS A 1 178 ? 4.197 -11.126 -25.337 1.00 87.19 178 HIS A N 1
ATOM 1403 C CA . HIS A 1 178 ? 3.886 -11.317 -26.751 1.00 87.19 178 HIS A CA 1
ATOM 1404 C C . HIS A 1 178 ? 4.067 -10.029 -27.575 1.00 87.19 178 HIS A C 1
ATOM 1406 O O . HIS A 1 178 ? 4.466 -10.125 -28.732 1.00 87.19 178 HIS A O 1
ATOM 1412 N N . HIS A 1 179 ? 3.900 -8.831 -26.996 1.00 85.69 179 HIS A N 1
ATOM 1413 C CA . HIS A 1 179 ? 4.197 -7.551 -27.665 1.00 85.69 179 HIS A CA 1
ATOM 1414 C C . HIS A 1 179 ? 5.680 -7.367 -28.028 1.00 85.69 179 HIS A C 1
ATOM 1416 O O . HIS A 1 179 ? 5.997 -6.689 -28.998 1.00 85.69 179 HIS A O 1
ATOM 1422 N N . ILE A 1 180 ? 6.597 -8.038 -27.320 1.00 85.31 180 ILE A N 1
ATOM 1423 C CA . ILE A 1 180 ? 8.028 -8.063 -27.679 1.00 85.31 180 ILE A CA 1
ATOM 1424 C C . ILE A 1 180 ? 8.235 -8.790 -29.016 1.00 85.31 180 ILE A C 1
ATOM 1426 O O . ILE A 1 180 ? 9.100 -8.418 -29.806 1.00 85.31 180 ILE A O 1
ATOM 1430 N N . PHE A 1 181 ? 7.462 -9.857 -29.241 1.00 81.38 181 PHE A N 1
ATOM 1431 C CA . PHE A 1 181 ? 7.635 -10.791 -30.356 1.00 81.38 181 PHE A CA 1
ATOM 1432 C C . PHE A 1 181 ? 6.641 -10.585 -31.493 1.00 81.38 181 PHE A C 1
ATOM 1434 O O . PHE A 1 181 ? 6.862 -11.103 -32.585 1.00 81.38 181 PHE A O 1
ATOM 1441 N N . THR A 1 182 ? 5.574 -9.816 -31.273 1.00 66.06 182 THR A N 1
ATOM 1442 C CA . THR A 1 182 ? 4.670 -9.349 -32.332 1.00 66.06 182 THR A CA 1
ATOM 1443 C C . THR A 1 182 ? 5.336 -8.206 -33.085 1.00 66.06 182 THR A C 1
ATOM 1445 O O . THR A 1 182 ? 4.948 -7.047 -33.064 1.00 66.06 182 THR A O 1
ATOM 1448 N N . ALA A 1 183 ? 6.406 -8.615 -33.754 1.00 50.34 183 ALA A N 1
ATOM 1449 C CA . ALA A 1 183 ? 7.206 -7.906 -34.728 1.00 50.34 183 ALA A CA 1
ATOM 1450 C C . ALA A 1 183 ? 7.116 -8.618 -36.092 1.00 50.34 183 ALA A C 1
ATOM 1452 O O . ALA A 1 183 ? 7.919 -8.338 -36.980 1.00 50.34 183 ALA A O 1
ATOM 1453 N N . GLU A 1 184 ? 6.185 -9.571 -36.257 1.00 44.25 184 GLU A N 1
ATOM 1454 C CA . GLU A 1 184 ? 6.140 -10.471 -37.418 1.00 44.25 184 GLU A CA 1
ATOM 1455 C C . GLU A 1 184 ? 5.855 -9.757 -38.760 1.00 44.25 184 GLU A C 1
ATOM 1457 O O . GLU A 1 184 ? 5.991 -10.386 -39.804 1.00 44.25 184 GLU A O 1
ATOM 1462 N N . GLU A 1 185 ? 5.562 -8.447 -38.789 1.00 50.44 185 GLU A N 1
ATOM 1463 C CA . GLU A 1 185 ? 5.173 -7.731 -40.022 1.00 50.44 185 GLU A CA 1
ATOM 1464 C C . GLU A 1 185 ? 5.841 -6.352 -40.236 1.00 50.44 185 GLU A C 1
ATOM 1466 O O . GLU A 1 185 ? 5.286 -5.483 -40.903 1.00 50.44 185 GLU A O 1
ATOM 1471 N N . GLY A 1 186 ? 7.055 -6.119 -39.722 1.00 55.59 186 GLY A N 1
ATOM 1472 C CA . GLY A 1 186 ? 7.820 -4.909 -40.081 1.00 55.59 186 GLY A CA 1
ATOM 1473 C C . GLY A 1 186 ? 7.469 -3.642 -39.292 1.00 55.59 186 GLY A C 1
ATOM 1474 O O . GLY A 1 186 ? 7.611 -2.537 -39.817 1.00 55.59 186 GLY A O 1
ATOM 1475 N N . ALA A 1 187 ? 7.065 -3.802 -38.029 1.00 65.44 187 ALA A N 1
ATOM 1476 C CA . ALA A 1 187 ? 6.773 -2.688 -37.135 1.00 65.44 187 ALA A CA 1
ATOM 1477 C C . ALA A 1 187 ? 7.969 -1.722 -36.994 1.00 65.44 187 ALA A C 1
ATOM 1479 O O . ALA A 1 187 ? 9.121 -2.106 -36.753 1.00 65.44 187 ALA A O 1
ATOM 1480 N N . THR A 1 188 ? 7.680 -0.439 -37.152 1.00 73.75 188 THR A N 1
ATOM 1481 C CA . THR A 1 188 ? 8.603 0.680 -37.010 1.00 73.75 188 THR A CA 1
ATOM 1482 C C . THR A 1 188 ? 8.897 0.976 -35.538 1.00 73.75 188 THR A C 1
ATOM 1484 O O . THR A 1 188 ? 8.184 0.557 -34.629 1.00 73.75 188 THR A O 1
ATOM 1487 N N . TYR A 1 189 ? 9.954 1.754 -35.284 1.00 75.00 189 TYR A N 1
ATOM 1488 C CA . TYR A 1 189 ? 10.272 2.238 -33.934 1.00 75.00 189 TYR A CA 1
ATOM 1489 C C . TYR A 1 189 ? 9.083 2.973 -33.280 1.00 75.00 189 TYR A C 1
ATOM 1491 O O . TYR A 1 189 ? 8.859 2.814 -32.084 1.00 75.00 189 TYR A O 1
ATOM 1499 N N . GLY A 1 190 ? 8.312 3.734 -34.069 1.00 79.31 190 GLY A N 1
ATOM 1500 C CA . GLY A 1 190 ? 7.127 4.459 -33.599 1.00 79.31 190 GLY A CA 1
ATOM 1501 C C . GLY A 1 190 ? 6.010 3.531 -33.125 1.00 79.31 190 GLY A C 1
ATOM 1502 O O . GLY A 1 190 ? 5.497 3.721 -32.036 1.00 79.31 190 GLY A O 1
ATOM 1503 N N . GLU A 1 191 ? 5.710 2.458 -33.858 1.00 81.50 191 GLU A N 1
ATOM 1504 C CA . GLU A 1 191 ? 4.642 1.516 -33.476 1.00 81.50 191 GLU A CA 1
ATOM 1505 C C . GLU A 1 191 ? 4.960 0.749 -32.180 1.00 81.50 191 GLU A C 1
ATOM 1507 O O . GLU A 1 191 ? 4.065 0.475 -31.371 1.00 81.50 191 GLU A O 1
ATOM 1512 N N . PHE A 1 192 ? 6.241 0.441 -31.940 1.00 82.56 192 PHE A N 1
ATOM 1513 C CA . PHE A 1 192 ? 6.676 -0.080 -30.642 1.00 82.56 192 PHE A CA 1
ATOM 1514 C C . PHE A 1 192 ? 6.519 0.966 -29.541 1.00 82.56 192 PHE A C 1
ATOM 1516 O O . PHE A 1 192 ? 6.031 0.635 -28.461 1.00 82.56 192 PHE A O 1
ATOM 1523 N N . TYR A 1 193 ? 6.915 2.213 -29.807 1.00 85.62 193 TYR A N 1
ATOM 1524 C CA . TYR A 1 193 ? 6.759 3.294 -28.841 1.00 85.62 193 TYR A CA 1
ATOM 1525 C C . TYR A 1 193 ? 5.289 3.485 -28.468 1.00 85.62 193 TYR A C 1
ATOM 1527 O O . TYR A 1 193 ? 4.980 3.448 -27.285 1.00 85.62 193 TYR A O 1
ATOM 1535 N N . ASP A 1 194 ? 4.384 3.578 -29.441 1.00 87.19 194 ASP A N 1
ATOM 1536 C CA . ASP A 1 194 ? 2.948 3.757 -29.207 1.00 87.19 194 ASP A CA 1
ATOM 1537 C C . ASP A 1 194 ? 2.359 2.585 -28.411 1.00 87.19 194 ASP A C 1
ATOM 1539 O O . ASP A 1 194 ? 1.548 2.777 -27.509 1.00 87.19 194 ASP A O 1
ATOM 1543 N N . THR A 1 195 ? 2.816 1.353 -28.663 1.00 87.75 195 THR A N 1
ATOM 1544 C CA . THR A 1 195 ? 2.387 0.184 -27.880 1.00 87.75 195 THR A CA 1
ATOM 1545 C C . THR A 1 195 ? 2.757 0.331 -26.402 1.00 87.75 195 THR A C 1
ATOM 1547 O O . THR A 1 195 ? 1.884 0.237 -25.540 1.00 87.75 195 THR A O 1
ATOM 1550 N N . PHE A 1 196 ? 4.023 0.608 -26.089 1.00 89.44 196 PHE A N 1
ATOM 1551 C CA . PHE A 1 196 ? 4.474 0.715 -24.697 1.00 89.44 196 PHE A CA 1
ATOM 1552 C C . PHE A 1 196 ? 4.070 2.040 -24.030 1.00 89.44 196 PHE A C 1
ATOM 1554 O O . PHE A 1 196 ? 3.887 2.090 -22.815 1.00 89.44 196 PHE A O 1
ATOM 1561 N N . TYR A 1 197 ? 3.906 3.119 -24.793 1.00 88.94 197 TYR A N 1
ATOM 1562 C CA . TYR A 1 197 ? 3.489 4.418 -24.276 1.00 88.94 197 TYR A CA 1
ATOM 1563 C C . TYR A 1 197 ? 1.975 4.476 -24.049 1.00 88.94 197 TYR A C 1
ATOM 1565 O O . TYR A 1 197 ? 1.556 4.893 -22.974 1.00 88.94 197 TYR A O 1
ATOM 1573 N N . GLU A 1 198 ? 1.154 4.039 -25.007 1.00 87.06 198 GLU A N 1
ATOM 1574 C CA . GLU A 1 198 ? -0.302 4.232 -24.959 1.00 87.06 198 GLU A CA 1
ATOM 1575 C C . GLU A 1 198 ? -1.073 3.031 -24.400 1.00 87.06 198 GLU A C 1
ATOM 1577 O O . GLU A 1 198 ? -2.093 3.224 -23.739 1.00 87.06 198 GLU A O 1
ATOM 1582 N N . LYS A 1 199 ? -0.628 1.793 -24.670 1.00 87.62 199 LYS A N 1
ATOM 1583 C CA . LYS A 1 199 ? -1.402 0.581 -24.324 1.00 87.62 199 LYS A CA 1
ATOM 1584 C C . LYS A 1 199 ? -0.978 -0.058 -23.011 1.00 87.62 199 LYS A C 1
ATOM 1586 O O . LYS A 1 199 ? -1.828 -0.575 -22.290 1.00 87.62 199 LYS A O 1
ATOM 1591 N N . GLU A 1 200 ? 0.317 -0.055 -22.723 1.00 90.88 200 GLU A N 1
ATOM 1592 C CA . GLU A 1 200 ? 0.853 -0.628 -21.489 1.00 90.88 200 GLU A CA 1
ATOM 1593 C C . GLU A 1 200 ? 0.891 0.408 -20.377 1.00 90.88 200 GLU A C 1
ATOM 1595 O O . GLU A 1 200 ? 0.984 1.601 -20.625 1.00 90.88 200 GLU A O 1
ATOM 1600 N N . THR A 1 201 ? 0.817 -0.016 -19.126 1.00 92.69 201 THR A N 1
ATOM 1601 C CA . THR A 1 201 ? 0.999 0.859 -17.964 1.00 92.69 201 THR A CA 1
ATOM 1602 C C . THR A 1 201 ? 2.478 0.975 -17.581 1.00 92.69 201 THR A C 1
ATOM 1604 O O . THR A 1 201 ? 3.329 0.189 -18.003 1.00 92.69 201 THR A O 1
ATOM 1607 N N . LEU A 1 202 ? 2.810 1.951 -16.730 1.00 93.06 202 LEU A N 1
ATOM 1608 C CA . LEU A 1 202 ? 4.183 2.167 -16.264 1.00 93.06 202 LEU A CA 1
ATOM 1609 C C . LEU A 1 202 ? 4.786 0.921 -15.585 1.00 93.06 202 LEU A C 1
ATOM 1611 O O . LEU A 1 202 ? 5.940 0.572 -15.840 1.00 93.06 202 LEU A O 1
ATOM 1615 N N . HIS A 1 203 ? 4.005 0.227 -14.754 1.00 94.00 203 HIS A N 1
ATOM 1616 C CA . HIS A 1 203 ? 4.469 -0.963 -14.040 1.00 94.00 203 HIS A CA 1
ATOM 1617 C C . HIS A 1 203 ? 4.617 -2.180 -14.960 1.00 94.00 203 HIS A C 1
ATOM 1619 O O . HIS A 1 203 ? 5.567 -2.948 -14.814 1.00 94.00 203 HIS A O 1
ATOM 1625 N N . GLU A 1 204 ? 3.745 -2.316 -15.960 1.00 95.19 204 GLU A N 1
ATOM 1626 C CA . GLU A 1 204 ? 3.864 -3.333 -17.010 1.00 95.19 204 GLU A CA 1
ATOM 1627 C C . GLU A 1 204 ? 5.137 -3.125 -17.839 1.00 95.19 204 GLU A C 1
ATOM 1629 O O . GLU A 1 204 ? 5.895 -4.071 -18.055 1.00 95.19 204 GLU A O 1
ATOM 1634 N N . ASN A 1 205 ? 5.451 -1.881 -18.206 1.00 95.06 205 ASN A N 1
ATOM 1635 C CA . ASN A 1 205 ? 6.706 -1.541 -18.878 1.00 95.06 205 ASN A CA 1
ATOM 1636 C C . ASN A 1 205 ? 7.938 -1.883 -18.026 1.00 95.06 205 ASN A C 1
ATOM 1638 O O . ASN A 1 205 ? 8.901 -2.468 -18.528 1.00 95.06 205 ASN A O 1
ATOM 1642 N N . CYS A 1 206 ? 7.900 -1.580 -16.723 1.00 96.06 206 CYS A N 1
ATOM 1643 C CA . CYS A 1 206 ? 8.969 -1.957 -15.795 1.00 96.06 206 CYS A CA 1
ATOM 1644 C C . CYS A 1 206 ? 9.120 -3.482 -15.685 1.00 96.06 206 CYS A C 1
ATOM 1646 O O . CYS A 1 206 ? 10.239 -3.994 -15.645 1.00 96.06 206 CYS A O 1
ATOM 1648 N N . PHE A 1 207 ? 8.011 -4.225 -15.671 1.00 95.75 207 PHE A N 1
ATOM 1649 C CA . PHE A 1 207 ? 8.021 -5.687 -15.688 1.00 95.75 207 PHE A CA 1
ATOM 1650 C C . PHE A 1 207 ? 8.686 -6.239 -16.959 1.00 95.75 207 PHE A C 1
ATOM 1652 O O . PHE A 1 207 ? 9.589 -7.075 -16.868 1.00 95.75 207 PHE A O 1
ATOM 1659 N N . VAL A 1 208 ? 8.292 -5.751 -18.139 1.00 94.75 208 VAL A N 1
ATOM 1660 C CA . VAL A 1 208 ? 8.829 -6.216 -19.430 1.00 94.75 208 VAL A CA 1
ATOM 1661 C C . VAL A 1 208 ? 10.315 -5.916 -19.560 1.00 94.75 208 VAL A C 1
ATOM 1663 O O . VAL A 1 208 ? 11.082 -6.793 -19.956 1.00 94.75 208 VAL A O 1
ATOM 1666 N N . ALA A 1 209 ? 10.743 -4.707 -19.198 1.00 95.44 209 ALA A N 1
ATOM 1667 C CA . ALA A 1 209 ? 12.153 -4.337 -19.225 1.00 95.44 209 ALA A CA 1
ATOM 1668 C C . ALA A 1 209 ? 12.983 -5.222 -18.285 1.00 95.44 209 ALA A C 1
ATOM 1670 O O . ALA A 1 209 ? 14.049 -5.717 -18.664 1.00 95.44 209 ALA A O 1
ATOM 1671 N N . ASN A 1 210 ? 12.478 -5.498 -17.079 1.00 95.44 210 ASN A N 1
ATOM 1672 C CA . ASN A 1 210 ? 13.123 -6.435 -16.163 1.00 95.44 210 ASN A CA 1
ATOM 1673 C C . ASN A 1 210 ? 13.224 -7.844 -16.778 1.00 95.44 210 ASN A C 1
ATOM 1675 O O . ASN A 1 210 ? 14.277 -8.483 -16.719 1.00 95.44 210 ASN A O 1
ATOM 1679 N N . TYR A 1 211 ? 12.158 -8.326 -17.423 1.00 95.25 211 TYR A N 1
ATOM 1680 C CA . TYR A 1 211 ? 12.133 -9.630 -18.089 1.00 95.25 211 TYR A CA 1
ATOM 1681 C C . TYR A 1 211 ? 13.118 -9.711 -19.270 1.00 95.25 211 TYR A C 1
ATOM 1683 O O . TYR A 1 211 ? 13.856 -10.693 -19.392 1.00 95.25 211 TYR A O 1
ATOM 1691 N N . LEU A 1 212 ? 13.204 -8.667 -20.101 1.00 95.00 212 LEU A N 1
ATOM 1692 C CA . LEU A 1 212 ? 14.179 -8.563 -21.193 1.00 95.00 212 LEU A CA 1
ATOM 1693 C C . LEU A 1 212 ? 15.613 -8.709 -20.669 1.00 95.00 212 LEU A C 1
ATOM 1695 O O . LEU A 1 212 ? 16.372 -9.546 -21.163 1.00 95.00 212 LEU A O 1
ATOM 1699 N N . ASN A 1 213 ? 15.958 -7.943 -19.632 1.00 94.00 213 ASN A N 1
ATOM 1700 C CA . ASN A 1 213 ? 17.318 -7.876 -19.096 1.00 94.00 213 ASN A CA 1
ATOM 1701 C C . ASN A 1 213 ? 17.719 -9.116 -18.287 1.00 94.00 213 ASN A C 1
ATOM 1703 O O . ASN A 1 213 ? 18.874 -9.535 -18.335 1.00 94.00 213 ASN A O 1
ATOM 1707 N N . THR A 1 214 ? 16.784 -9.727 -17.556 1.00 94.50 214 THR A N 1
ATOM 1708 C CA . THR A 1 214 ? 17.089 -10.859 -16.662 1.00 94.50 214 THR A CA 1
ATOM 1709 C C . THR A 1 214 ? 16.840 -12.229 -17.289 1.00 94.50 214 THR A C 1
ATOM 1711 O O . THR A 1 214 ? 17.379 -13.224 -16.797 1.00 94.50 214 THR A O 1
ATOM 1714 N N . LYS A 1 215 ? 16.040 -12.313 -18.362 1.00 95.12 215 LYS A N 1
ATOM 1715 C CA . LYS A 1 215 ? 15.685 -13.578 -19.026 1.00 95.12 215 LYS A CA 1
ATOM 1716 C C . LYS A 1 215 ? 16.071 -13.590 -20.498 1.00 95.12 215 LYS A C 1
ATOM 1718 O O . LYS A 1 215 ? 16.946 -14.369 -20.871 1.00 95.12 215 LYS A O 1
ATOM 1723 N N . LEU A 1 216 ? 15.448 -12.755 -21.331 1.00 94.81 216 LEU A N 1
ATOM 1724 C CA . LEU A 1 216 ? 15.539 -12.904 -22.790 1.00 94.81 216 LEU A CA 1
ATOM 1725 C C . LEU A 1 216 ? 16.940 -12.621 -23.342 1.00 94.81 216 LEU A C 1
ATOM 1727 O O . LEU A 1 216 ? 17.474 -13.453 -24.077 1.00 94.81 216 LEU A O 1
ATOM 1731 N N . ILE A 1 217 ? 17.565 -11.508 -22.948 1.00 95.38 217 ILE A N 1
ATOM 1732 C CA . ILE A 1 217 ? 18.922 -11.158 -23.389 1.00 95.38 217 ILE A CA 1
ATOM 1733 C C . ILE A 1 217 ? 19.942 -12.211 -22.920 1.00 95.38 217 ILE A C 1
ATOM 1735 O O . ILE A 1 217 ? 20.645 -12.755 -23.776 1.00 95.38 217 ILE A O 1
ATOM 1739 N N . PRO A 1 218 ? 20.007 -12.592 -21.624 1.00 97.50 218 PRO A N 1
ATOM 1740 C CA . PRO A 1 218 ? 20.903 -13.658 -21.178 1.00 97.50 218 PRO A CA 1
ATOM 1741 C C . PRO A 1 218 ? 20.690 -14.984 -21.917 1.00 97.50 218 PRO A C 1
ATOM 1743 O O . PRO A 1 218 ? 21.661 -15.633 -22.303 1.00 97.50 218 PRO A O 1
ATOM 1746 N N . MET A 1 219 ? 19.437 -15.381 -22.163 1.00 96.75 219 MET A N 1
ATOM 1747 C CA . MET A 1 219 ? 19.126 -16.605 -22.907 1.00 96.75 219 MET A CA 1
ATOM 1748 C C . MET A 1 219 ? 19.586 -16.538 -24.368 1.00 96.75 219 MET A C 1
ATOM 1750 O O . MET A 1 219 ? 20.098 -17.531 -24.883 1.00 96.75 219 MET A O 1
ATOM 1754 N N . ALA A 1 220 ? 19.419 -15.399 -25.044 1.00 94.81 220 ALA A N 1
ATOM 1755 C CA . ALA A 1 220 ? 19.887 -15.211 -26.416 1.00 94.81 220 ALA A CA 1
ATOM 1756 C C . ALA A 1 220 ? 21.421 -15.220 -26.505 1.00 94.81 220 ALA A C 1
ATOM 1758 O O . ALA A 1 220 ? 21.973 -15.855 -27.402 1.00 94.81 220 ALA A O 1
ATOM 1759 N N . MET A 1 221 ? 22.110 -14.609 -25.532 1.00 95.06 221 MET A N 1
ATOM 1760 C CA . MET A 1 221 ? 23.572 -14.668 -25.422 1.00 95.06 221 MET A CA 1
ATOM 1761 C C . MET A 1 221 ? 24.067 -16.105 -25.224 1.00 95.06 221 MET A C 1
ATOM 1763 O O . MET A 1 221 ? 24.977 -16.536 -25.923 1.00 95.06 221 MET A O 1
ATOM 1767 N N . GLN A 1 222 ? 23.439 -16.872 -24.324 1.00 96.94 222 GLN A N 1
ATOM 1768 C CA . GLN A 1 222 ? 23.774 -18.285 -24.091 1.00 96.94 222 GLN A CA 1
ATOM 1769 C C . GLN A 1 222 ? 23.532 -19.171 -25.319 1.00 96.94 222 GLN A C 1
ATOM 1771 O O . GLN A 1 222 ? 24.210 -20.178 -25.493 1.00 96.94 222 GLN A O 1
ATOM 1776 N N . LYS A 1 223 ? 22.555 -18.811 -26.158 1.00 96.44 223 LYS A N 1
ATOM 1777 C CA . LYS A 1 223 ? 22.242 -19.500 -27.417 1.00 96.44 223 LYS A CA 1
ATOM 1778 C C . LYS A 1 223 ? 23.022 -18.955 -28.618 1.00 96.44 223 LYS A C 1
ATOM 1780 O O . LYS A 1 223 ? 22.723 -19.361 -29.735 1.00 96.44 223 LYS A O 1
ATOM 1785 N N . GLU A 1 224 ? 23.964 -18.037 -28.396 1.00 94.56 224 GLU A N 1
ATOM 1786 C CA . GLU A 1 224 ? 24.789 -17.408 -29.436 1.00 94.56 224 GLU A CA 1
ATOM 1787 C C . GLU A 1 224 ? 23.960 -16.773 -30.567 1.00 94.56 224 GLU A C 1
ATOM 1789 O O . GLU A 1 224 ? 24.285 -16.883 -31.748 1.00 94.56 224 GLU A O 1
ATOM 1794 N N . LYS A 1 225 ? 22.867 -16.087 -30.203 1.00 93.94 225 LYS A N 1
ATOM 1795 C CA . LYS A 1 225 ? 21.978 -15.385 -31.139 1.00 93.94 225 LYS A CA 1
ATOM 1796 C C . LYS A 1 225 ? 22.167 -13.863 -31.066 1.00 93.94 225 LYS A C 1
ATOM 1798 O O . LYS A 1 225 ? 21.418 -13.196 -30.350 1.00 93.94 225 LYS A O 1
ATOM 1803 N N . PRO A 1 226 ? 23.155 -13.286 -31.774 1.00 92.19 226 PRO A N 1
ATOM 1804 C CA . PRO A 1 226 ? 23.459 -11.857 -31.678 1.00 92.19 226 PRO A CA 1
ATOM 1805 C C . PRO A 1 226 ? 22.330 -10.956 -32.198 1.00 92.19 226 PRO A C 1
ATOM 1807 O O . PRO A 1 226 ? 22.125 -9.881 -31.643 1.00 92.19 226 PRO A O 1
ATOM 1810 N N . GLU A 1 227 ? 21.569 -11.394 -33.205 1.00 89.56 227 GLU A N 1
ATOM 1811 C CA . GLU A 1 227 ? 20.449 -10.606 -33.745 1.00 89.56 227 GLU A CA 1
ATOM 1812 C C . GLU A 1 227 ? 19.280 -10.500 -32.757 1.00 89.56 227 GLU A C 1
ATOM 1814 O O . GLU A 1 227 ? 18.736 -9.413 -32.573 1.00 89.56 227 GLU A O 1
ATOM 1819 N N . ASP A 1 228 ? 18.964 -11.583 -32.037 1.00 90.81 228 ASP A N 1
ATOM 1820 C CA . ASP A 1 228 ? 17.963 -11.566 -30.961 1.00 90.81 228 ASP A CA 1
ATOM 1821 C C . ASP A 1 228 ? 18.400 -10.609 -29.835 1.00 90.81 228 ASP A C 1
ATOM 1823 O O . ASP A 1 228 ? 17.596 -9.829 -29.330 1.00 90.81 228 ASP A O 1
ATOM 1827 N N . VAL A 1 229 ? 19.687 -10.626 -29.455 1.00 93.25 229 VAL A N 1
ATOM 1828 C CA . VAL A 1 229 ? 20.233 -9.712 -28.434 1.00 93.25 229 VAL A CA 1
ATOM 1829 C C . VAL A 1 229 ? 20.066 -8.252 -28.855 1.00 93.25 229 VAL A C 1
ATOM 1831 O O . VAL A 1 229 ? 19.628 -7.433 -28.046 1.00 93.25 229 VAL A O 1
ATOM 1834 N N . GLU A 1 230 ? 20.406 -7.924 -30.100 1.00 91.56 230 GLU A N 1
ATOM 1835 C CA . GLU A 1 230 ? 20.280 -6.562 -30.620 1.00 91.56 230 GLU A CA 1
ATOM 1836 C C . GLU A 1 230 ? 18.813 -6.124 -30.716 1.00 91.56 230 GLU A C 1
ATOM 1838 O O . GLU A 1 230 ? 18.457 -5.032 -30.266 1.00 91.56 230 GLU A O 1
ATOM 1843 N N . GLY A 1 231 ? 17.935 -7.007 -31.201 1.00 89.62 231 GLY A N 1
ATOM 1844 C CA . GLY A 1 231 ? 16.492 -6.774 -31.238 1.00 89.62 231 GLY A CA 1
ATOM 1845 C C . GLY A 1 231 ? 15.916 -6.480 -29.852 1.00 89.62 231 GLY A C 1
ATOM 1846 O O . GLY A 1 231 ? 15.242 -5.467 -29.661 1.00 89.62 231 GLY A O 1
ATOM 1847 N N . PHE A 1 232 ? 16.241 -7.301 -28.850 1.00 92.81 232 PHE A N 1
ATOM 1848 C CA . PHE A 1 232 ? 15.779 -7.095 -27.475 1.00 92.81 232 PHE A CA 1
ATOM 1849 C C . PHE A 1 232 ? 16.321 -5.812 -26.844 1.00 92.81 232 PHE A C 1
ATOM 1851 O O . PHE A 1 232 ? 15.590 -5.141 -26.115 1.00 92.81 232 PHE A O 1
ATOM 1858 N N . ARG A 1 233 ? 17.572 -5.429 -27.132 1.00 92.38 233 ARG A N 1
ATOM 1859 C CA . ARG A 1 233 ? 18.128 -4.148 -26.668 1.00 92.38 233 ARG A CA 1
ATOM 1860 C C . ARG A 1 233 ? 17.399 -2.963 -27.282 1.00 92.38 233 ARG A C 1
ATOM 1862 O O . ARG A 1 233 ? 17.052 -2.040 -26.552 1.00 92.38 233 ARG A O 1
ATOM 1869 N N . LYS A 1 234 ? 17.100 -3.017 -28.582 1.00 90.06 234 LYS A N 1
ATOM 1870 C CA . LYS A 1 234 ? 16.323 -1.979 -29.266 1.00 90.06 234 LYS A CA 1
ATOM 1871 C C . LYS A 1 234 ? 14.928 -1.826 -28.657 1.00 90.06 234 LYS A C 1
ATOM 1873 O O . LYS A 1 234 ? 14.514 -0.701 -28.387 1.00 90.06 234 LYS A O 1
ATOM 1878 N N . VAL A 1 235 ? 14.234 -2.936 -28.386 1.00 90.88 235 VAL A N 1
ATOM 1879 C CA . VAL A 1 235 ? 12.938 -2.919 -27.683 1.00 90.88 235 VAL A CA 1
ATOM 1880 C C . VAL A 1 235 ? 13.088 -2.302 -26.290 1.00 90.88 235 VAL A C 1
ATOM 1882 O O . VAL A 1 235 ? 12.326 -1.408 -25.933 1.00 90.88 235 VAL A O 1
ATOM 1885 N N . ASN A 1 236 ? 14.106 -2.698 -25.521 1.00 93.06 236 ASN A N 1
ATOM 1886 C CA . ASN A 1 236 ? 14.355 -2.131 -24.194 1.00 93.06 236 ASN A CA 1
ATOM 1887 C C . ASN A 1 236 ? 14.598 -0.609 -24.246 1.00 93.06 236 ASN A C 1
ATOM 1889 O O . ASN A 1 236 ? 14.080 0.112 -23.400 1.00 93.06 236 ASN A O 1
ATOM 1893 N N . SER A 1 237 ? 15.321 -0.097 -25.249 1.00 92.06 237 SER A N 1
ATOM 1894 C CA . SER A 1 237 ? 15.516 1.348 -25.441 1.00 92.06 237 SER A CA 1
ATOM 1895 C C . SER A 1 237 ? 14.213 2.095 -25.752 1.00 92.06 237 SER A C 1
ATOM 1897 O O . SER A 1 237 ? 14.030 3.212 -25.274 1.00 92.06 237 SER A O 1
ATOM 1899 N N . VAL A 1 238 ? 13.290 1.491 -26.511 1.00 92.12 238 VAL A N 1
ATOM 1900 C CA . VAL A 1 238 ? 11.948 2.062 -26.741 1.00 92.12 238 VAL A CA 1
ATOM 1901 C C . VAL A 1 238 ? 11.163 2.140 -25.430 1.00 92.12 238 VAL A C 1
ATOM 1903 O O . VAL A 1 238 ? 10.586 3.181 -25.119 1.00 92.12 238 VAL A O 1
ATOM 1906 N N . ILE A 1 239 ? 11.183 1.066 -24.634 1.00 94.62 239 ILE A N 1
ATOM 1907 C CA . ILE A 1 239 ? 10.492 1.024 -23.339 1.00 94.62 239 ILE A CA 1
ATOM 1908 C C . ILE A 1 239 ? 11.079 2.071 -22.384 1.00 94.62 239 ILE A C 1
ATOM 1910 O O . ILE A 1 239 ? 10.321 2.770 -21.719 1.00 94.62 239 ILE A O 1
ATOM 1914 N N . GLN A 1 240 ? 12.407 2.241 -22.342 1.00 95.44 240 GLN A N 1
ATOM 1915 C CA . GLN A 1 240 ? 13.049 3.286 -21.534 1.00 95.44 240 GLN A CA 1
ATOM 1916 C C . GLN A 1 240 ? 12.528 4.685 -21.880 1.00 95.44 240 GLN A C 1
ATOM 1918 O O . GLN A 1 240 ? 12.196 5.448 -20.973 1.00 95.44 240 GLN A O 1
ATOM 1923 N N . LEU A 1 241 ? 12.412 5.007 -23.173 1.00 94.00 241 LEU A N 1
ATOM 1924 C CA . LEU A 1 241 ? 11.877 6.292 -23.623 1.00 94.00 241 LEU A CA 1
ATOM 1925 C C . LEU A 1 241 ? 10.397 6.458 -23.241 1.00 94.00 241 LEU A C 1
ATOM 1927 O O . LEU A 1 241 ? 10.009 7.511 -22.736 1.00 94.00 241 LEU A O 1
ATOM 1931 N N . ALA A 1 242 ? 9.579 5.418 -23.429 1.00 93.88 242 ALA A N 1
ATOM 1932 C CA . ALA A 1 242 ? 8.168 5.440 -23.043 1.00 93.88 242 ALA A CA 1
ATOM 1933 C C . ALA A 1 242 ? 7.995 5.663 -21.529 1.00 93.88 242 ALA A C 1
ATOM 1935 O O . ALA A 1 242 ? 7.236 6.536 -21.112 1.00 93.88 242 ALA A O 1
ATOM 1936 N N . VAL A 1 243 ? 8.754 4.940 -20.701 1.00 95.38 243 VAL A N 1
ATOM 1937 C CA . VAL A 1 243 ? 8.767 5.103 -19.238 1.00 95.38 243 VAL A CA 1
ATOM 1938 C C . VAL A 1 243 ? 9.208 6.515 -18.853 1.00 95.38 243 VAL A C 1
ATOM 1940 O O . VAL A 1 243 ? 8.533 7.159 -18.054 1.00 95.38 243 VAL A O 1
ATOM 1943 N N . TRP A 1 244 ? 10.304 7.024 -19.425 1.00 94.75 244 TRP A N 1
ATOM 1944 C CA . TRP A 1 244 ? 10.806 8.373 -19.142 1.00 94.75 244 TRP A CA 1
ATOM 1945 C C . TRP A 1 244 ? 9.755 9.455 -19.412 1.00 94.75 244 TRP A C 1
ATOM 1947 O O . TRP A 1 244 ? 9.534 10.354 -18.589 1.00 94.75 244 TRP A O 1
ATOM 1957 N N . ASN A 1 245 ? 9.065 9.343 -20.548 1.00 92.81 245 ASN A N 1
ATOM 1958 C CA . ASN A 1 245 ? 8.064 10.317 -20.961 1.00 92.81 245 ASN A CA 1
ATOM 1959 C C . ASN A 1 245 ? 6.823 10.297 -20.058 1.00 92.81 245 ASN A C 1
ATOM 1961 O O . ASN A 1 245 ? 6.269 11.366 -19.803 1.00 92.81 245 ASN A O 1
ATOM 1965 N N . ARG A 1 246 ? 6.468 9.133 -19.498 1.00 92.19 246 ARG A N 1
ATOM 1966 C CA . ARG A 1 246 ? 5.294 8.940 -18.627 1.00 92.19 246 ARG A CA 1
ATOM 1967 C C . ARG A 1 246 ? 5.561 9.052 -17.136 1.00 92.19 246 ARG A C 1
ATOM 1969 O O . ARG A 1 246 ? 4.618 9.123 -16.359 1.00 92.19 246 ARG A O 1
ATOM 1976 N N . LEU A 1 247 ? 6.827 9.073 -16.723 1.00 91.75 247 LEU A N 1
ATOM 1977 C CA . LEU A 1 247 ? 7.221 8.952 -15.318 1.00 91.75 247 LEU A CA 1
ATOM 1978 C C . LEU A 1 247 ? 6.463 9.919 -14.392 1.00 91.75 247 LEU A C 1
ATOM 1980 O O . LEU A 1 247 ? 6.054 9.524 -13.310 1.00 91.75 247 LEU A O 1
ATOM 1984 N N . PHE A 1 248 ? 6.225 11.154 -14.842 1.00 91.12 248 PHE A N 1
ATOM 1985 C CA . PHE A 1 248 ? 5.551 12.208 -14.072 1.00 91.12 248 PHE A CA 1
ATOM 1986 C C . PHE A 1 248 ? 4.046 12.359 -14.367 1.00 91.12 248 PHE A C 1
ATOM 1988 O O . PHE A 1 248 ? 3.440 13.334 -13.928 1.00 91.12 248 PHE A O 1
ATOM 1995 N N . GLU A 1 249 ? 3.420 11.417 -15.083 1.00 88.81 249 GLU A N 1
ATOM 1996 C CA . GLU A 1 249 ? 1.949 11.340 -15.191 1.00 88.81 249 GLU A CA 1
ATOM 1997 C C . GLU A 1 249 ? 1.304 10.973 -13.841 1.00 88.81 249 GLU A C 1
ATOM 1999 O O . GLU A 1 249 ? 0.135 11.272 -13.600 1.00 88.81 249 GLU A O 1
ATOM 2004 N N . GLN A 1 250 ? 2.088 10.375 -12.939 1.00 85.31 250 GLN A N 1
ATOM 2005 C CA . GLN A 1 250 ? 1.731 10.067 -11.556 1.00 85.31 250 GLN A CA 1
ATOM 2006 C C . GLN A 1 250 ? 2.742 10.671 -10.571 1.00 85.31 250 GLN A C 1
ATOM 2008 O O . GLN A 1 250 ? 3.792 11.190 -10.955 1.00 85.31 250 GLN A O 1
ATOM 2013 N N . GLY A 1 251 ? 2.417 10.638 -9.276 1.00 88.81 251 GLY A N 1
ATOM 2014 C CA . GLY A 1 251 ? 3.359 11.051 -8.236 1.00 88.81 251 GLY A CA 1
ATOM 2015 C C . GLY A 1 251 ? 4.563 10.111 -8.195 1.00 88.81 251 GLY A C 1
ATOM 2016 O O . GLY A 1 251 ? 4.386 8.898 -8.146 1.00 88.81 251 GLY A O 1
ATOM 2017 N N . VAL A 1 252 ? 5.775 10.670 -8.186 1.00 95.81 252 VAL A N 1
ATOM 2018 C CA . VAL A 1 252 ? 7.009 9.886 -8.060 1.00 95.81 252 VAL A CA 1
ATOM 2019 C C . VAL A 1 252 ? 7.810 10.286 -6.836 1.00 95.81 252 VAL A C 1
ATOM 2021 O O . VAL A 1 252 ? 7.708 11.408 -6.334 1.00 95.81 252 VAL A O 1
ATOM 2024 N N . PHE A 1 253 ? 8.623 9.355 -6.360 1.00 96.88 253 PHE A N 1
ATOM 2025 C CA . PHE A 1 253 ? 9.329 9.450 -5.097 1.00 96.88 253 PHE A CA 1
ATOM 2026 C C . PHE A 1 253 ? 10.784 9.046 -5.277 1.00 96.88 253 PHE A C 1
ATOM 2028 O O . PHE A 1 253 ? 11.091 8.096 -5.986 1.00 96.88 253 PHE A O 1
ATOM 2035 N N . THR A 1 254 ? 11.695 9.731 -4.605 1.00 96.50 254 THR A N 1
ATOM 2036 C CA . THR A 1 254 ? 13.058 9.240 -4.412 1.00 96.50 254 THR A CA 1
ATOM 2037 C C . THR A 1 254 ? 13.191 8.579 -3.057 1.00 96.50 254 THR A C 1
ATOM 2039 O O . THR A 1 254 ? 12.383 8.784 -2.146 1.00 96.50 254 THR A O 1
ATOM 2042 N N . LEU A 1 255 ? 14.230 7.764 -2.930 1.00 95.81 255 LEU A N 1
ATOM 2043 C CA . LEU A 1 255 ? 14.550 7.078 -1.694 1.00 95.81 255 LEU A CA 1
ATOM 2044 C C . LEU A 1 255 ? 15.575 7.864 -0.888 1.00 95.81 255 LEU A C 1
ATOM 2046 O O . LEU A 1 255 ? 16.616 8.266 -1.402 1.00 95.81 255 LEU A O 1
ATOM 2050 N N . THR A 1 256 ? 15.298 8.026 0.398 1.00 94.69 256 THR A N 1
ATOM 2051 C CA . THR A 1 256 ? 16.231 8.577 1.380 1.00 94.69 256 THR A CA 1
ATOM 2052 C C . THR A 1 256 ? 16.468 7.530 2.461 1.00 94.69 256 THR A C 1
ATOM 2054 O O . THR A 1 256 ? 15.510 6.927 2.948 1.00 94.69 256 THR A O 1
ATOM 2057 N N . ASP A 1 257 ? 17.717 7.278 2.842 1.00 93.31 257 ASP A N 1
ATOM 2058 C CA . ASP A 1 257 ? 18.011 6.375 3.957 1.00 93.31 257 ASP A CA 1
ATOM 2059 C C . ASP A 1 257 ? 17.433 6.946 5.261 1.00 93.31 257 ASP A C 1
ATOM 2061 O O . ASP A 1 257 ? 17.582 8.133 5.558 1.00 93.31 257 ASP A O 1
ATOM 2065 N N . ARG A 1 258 ? 16.697 6.123 6.018 1.00 91.44 258 ARG A N 1
ATOM 2066 C CA . ARG A 1 258 ? 15.983 6.587 7.214 1.00 91.44 258 ARG A CA 1
ATOM 2067 C C . ARG A 1 258 ? 16.929 6.913 8.370 1.00 91.44 258 ARG A C 1
ATOM 2069 O O . ARG A 1 258 ? 16.558 7.719 9.218 1.00 91.44 258 ARG A O 1
ATOM 2076 N N . GLU A 1 259 ? 18.107 6.297 8.419 1.00 91.38 259 GLU A N 1
ATOM 2077 C CA . GLU A 1 259 ? 19.091 6.536 9.475 1.00 91.38 259 GLU A CA 1
ATOM 2078 C C . GLU A 1 259 ? 19.945 7.764 9.164 1.00 91.38 259 GLU A C 1
ATOM 2080 O O . GLU A 1 259 ? 20.144 8.606 10.039 1.00 91.38 259 GLU A O 1
ATOM 2085 N N . THR A 1 260 ? 20.431 7.889 7.925 1.00 92.88 260 THR A N 1
ATOM 2086 C CA . THR A 1 260 ? 21.349 8.982 7.558 1.00 92.88 260 THR A CA 1
ATOM 2087 C C . THR A 1 260 ? 20.639 10.224 7.027 1.00 92.88 260 THR A C 1
ATOM 2089 O O . THR A 1 260 ? 21.196 11.319 7.080 1.00 92.88 260 THR A O 1
ATOM 2092 N N . GLY A 1 261 ? 19.416 10.083 6.510 1.00 91.56 261 GLY A N 1
ATOM 2093 C CA . GLY A 1 261 ? 18.710 11.158 5.814 1.00 91.56 261 GLY A CA 1
ATOM 2094 C C . GLY A 1 261 ? 19.295 11.486 4.435 1.00 91.56 261 GLY A C 1
ATOM 2095 O O . GLY A 1 261 ? 18.893 12.475 3.823 1.00 91.56 261 GLY A O 1
ATOM 2096 N N . GLU A 1 262 ? 20.230 10.682 3.924 1.00 93.00 262 GLU A N 1
ATOM 2097 C CA . GLU A 1 262 ? 20.858 10.910 2.624 1.00 93.00 262 GLU A CA 1
ATOM 2098 C C . GLU A 1 262 ? 20.068 10.263 1.485 1.00 93.00 262 GLU A C 1
ATOM 2100 O O . GLU A 1 262 ? 19.455 9.206 1.645 1.00 93.00 262 GLU A O 1
ATOM 2105 N N . LEU A 1 263 ? 20.093 10.898 0.307 1.00 94.00 263 LEU A N 1
ATOM 2106 C CA . LEU A 1 263 ? 19.528 10.316 -0.909 1.00 94.00 263 LEU A CA 1
ATOM 2107 C C . LEU A 1 263 ? 20.205 8.972 -1.192 1.00 94.00 263 LEU A C 1
ATOM 2109 O O . LEU A 1 263 ? 21.431 8.886 -1.263 1.00 94.00 263 LEU A O 1
ATOM 2113 N N . TYR A 1 264 ? 19.398 7.943 -1.412 1.00 94.00 264 TYR A N 1
ATOM 2114 C CA . TYR A 1 264 ? 19.886 6.632 -1.783 1.00 94.00 264 TYR A CA 1
ATOM 2115 C C . TYR A 1 264 ? 20.344 6.628 -3.245 1.00 94.00 264 TYR A C 1
ATOM 2117 O O . TYR A 1 264 ? 19.549 6.787 -4.174 1.00 94.00 264 TYR A O 1
ATOM 2125 N N . VAL A 1 265 ? 21.647 6.422 -3.427 1.00 92.62 265 VAL A N 1
ATOM 2126 C CA . VAL A 1 265 ? 22.302 6.228 -4.720 1.00 92.62 265 VAL A CA 1
ATOM 2127 C C . VAL A 1 265 ? 23.081 4.924 -4.641 1.00 92.62 265 VAL A C 1
ATOM 2129 O O . VAL A 1 265 ? 23.862 4.729 -3.710 1.00 92.62 265 VAL A O 1
ATOM 2132 N N . ASN A 1 266 ? 22.879 4.031 -5.607 1.00 91.56 266 ASN A N 1
ATOM 2133 C CA . ASN A 1 266 ? 23.643 2.789 -5.707 1.00 91.56 266 ASN A CA 1
ATOM 2134 C C . ASN A 1 266 ? 24.125 2.587 -7.142 1.00 91.56 266 ASN A C 1
ATOM 2136 O O . ASN A 1 266 ? 23.354 2.786 -8.076 1.00 91.56 266 ASN A O 1
ATOM 2140 N N . ASP A 1 267 ? 25.393 2.214 -7.313 1.00 90.94 267 ASP A N 1
ATOM 2141 C CA . ASP A 1 267 ? 26.031 2.018 -8.621 1.00 90.94 267 ASP A CA 1
ATOM 2142 C C . ASP A 1 267 ? 25.756 3.178 -9.601 1.00 90.94 267 ASP A C 1
ATOM 2144 O O . ASP A 1 267 ? 25.219 2.973 -10.691 1.00 90.94 267 ASP A O 1
ATOM 2148 N N . ASN A 1 268 ? 26.044 4.420 -9.195 1.00 90.50 268 ASN A N 1
ATOM 2149 C CA . ASN A 1 268 ? 25.759 5.645 -9.967 1.00 90.50 268 ASN A CA 1
ATOM 2150 C C . ASN A 1 268 ? 24.291 5.788 -10.420 1.00 90.50 268 ASN A C 1
ATOM 2152 O O . ASN A 1 268 ? 24.013 6.475 -11.405 1.00 90.50 268 ASN A O 1
ATOM 2156 N N . SER A 1 269 ? 23.356 5.132 -9.729 1.00 94.56 269 SER A N 1
ATOM 2157 C CA . SER A 1 269 ? 21.941 5.116 -10.089 1.00 94.56 269 SER A CA 1
ATOM 2158 C C . SER A 1 269 ? 21.085 5.732 -8.993 1.00 94.56 269 SER A C 1
ATOM 2160 O O . SER A 1 269 ? 21.201 5.358 -7.822 1.00 94.56 269 SER A O 1
ATOM 2162 N N . ILE A 1 270 ? 20.200 6.651 -9.377 1.00 95.19 270 ILE A N 1
ATOM 2163 C CA . ILE A 1 270 ? 19.146 7.164 -8.492 1.00 95.19 270 ILE A CA 1
ATOM 2164 C C . ILE A 1 270 ? 17.902 6.296 -8.660 1.00 95.19 270 ILE A C 1
ATOM 2166 O O . ILE A 1 270 ? 17.508 5.976 -9.780 1.00 95.19 270 ILE A O 1
ATOM 2170 N N . TYR A 1 271 ? 17.275 5.941 -7.541 1.00 96.00 271 TYR A N 1
ATOM 2171 C CA . TYR A 1 271 ? 16.035 5.172 -7.520 1.00 96.00 271 TYR A CA 1
ATOM 2172 C C . TYR A 1 271 ? 14.837 6.117 -7.491 1.00 96.00 271 TYR A C 1
ATOM 2174 O O . TYR A 1 271 ? 14.742 6.981 -6.614 1.00 96.00 271 TYR A O 1
ATOM 2182 N N . VAL A 1 272 ? 13.932 5.930 -8.446 1.00 96.94 272 VAL A N 1
ATOM 2183 C CA . VAL A 1 272 ? 12.686 6.676 -8.592 1.00 96.94 272 VAL A CA 1
ATOM 2184 C C . VAL A 1 272 ? 11.525 5.699 -8.544 1.00 96.94 272 VAL A C 1
ATOM 2186 O O . VAL A 1 272 ? 11.424 4.765 -9.337 1.00 96.94 272 VAL A O 1
ATOM 2189 N N . LEU A 1 273 ? 10.646 5.917 -7.584 1.00 97.06 273 LEU A N 1
ATOM 2190 C CA . LEU A 1 273 ? 9.509 5.071 -7.309 1.00 97.06 273 LEU A CA 1
ATOM 2191 C C . LEU A 1 273 ? 8.260 5.740 -7.830 1.00 97.06 273 LEU A C 1
ATOM 2193 O O . LEU A 1 273 ? 8.040 6.914 -7.556 1.00 97.06 273 LEU A O 1
ATOM 2197 N N . TYR A 1 274 ? 7.441 5.006 -8.568 1.00 95.31 274 TYR A N 1
ATOM 2198 C CA . TYR A 1 274 ? 6.206 5.557 -9.126 1.00 95.31 274 TYR A CA 1
ATOM 2199 C C . TYR A 1 274 ? 4.985 5.356 -8.221 1.00 95.31 274 TYR A C 1
ATOM 2201 O O . TYR A 1 274 ? 3.877 5.720 -8.583 1.00 95.31 274 TYR A O 1
ATOM 2209 N N . THR A 1 275 ? 5.169 4.799 -7.029 1.00 94.75 275 THR A N 1
ATOM 2210 C CA . THR A 1 275 ? 4.109 4.604 -6.036 1.00 94.75 275 THR A CA 1
ATOM 2211 C C . THR A 1 275 ? 4.678 4.753 -4.631 1.00 94.75 275 THR A C 1
ATOM 2213 O O . THR A 1 275 ? 5.857 4.474 -4.407 1.00 94.75 275 THR A O 1
ATOM 2216 N N . ASP A 1 276 ? 3.852 5.179 -3.676 1.00 95.19 276 ASP A N 1
ATOM 2217 C CA . ASP A 1 276 ? 4.150 5.142 -2.243 1.00 95.19 276 ASP A CA 1
ATOM 2218 C C . ASP A 1 276 ? 3.491 3.963 -1.514 1.00 95.19 276 ASP A C 1
ATOM 2220 O O . ASP A 1 276 ? 3.647 3.831 -0.298 1.00 95.19 276 ASP A O 1
ATOM 2224 N N . LEU A 1 277 ? 2.847 3.047 -2.247 1.00 95.12 277 LEU A N 1
ATOM 2225 C CA . LEU A 1 277 ? 2.158 1.881 -1.691 1.00 95.12 277 LEU A CA 1
ATOM 2226 C C . LEU A 1 277 ? 3.048 1.070 -0.733 1.00 95.12 277 LEU A C 1
ATOM 2228 O O . LEU A 1 277 ? 2.581 0.544 0.273 1.00 95.12 277 LEU A O 1
ATOM 2232 N N . PHE A 1 278 ? 4.354 1.005 -0.996 1.00 94.69 278 PHE A N 1
ATOM 2233 C CA . PHE A 1 278 ? 5.315 0.223 -0.212 1.00 94.69 278 PHE A CA 1
ATOM 2234 C C . PHE A 1 278 ? 6.190 1.066 0.730 1.00 94.69 278 PHE A C 1
ATOM 2236 O O . PHE A 1 278 ? 7.174 0.561 1.271 1.00 94.69 278 PHE A O 1
ATOM 2243 N N . LYS A 1 279 ? 5.833 2.331 0.989 1.00 93.50 279 LYS A N 1
ATOM 2244 C CA . LYS A 1 279 ? 6.629 3.293 1.779 1.00 93.50 279 LYS A CA 1
ATOM 2245 C C . LYS A 1 279 ? 7.083 2.782 3.151 1.00 93.50 279 LYS A C 1
ATOM 2247 O O . LYS A 1 279 ? 8.199 3.066 3.585 1.00 93.50 279 LYS A O 1
ATOM 2252 N N . TYR A 1 280 ? 6.244 2.009 3.838 1.00 92.81 280 TYR A N 1
ATOM 2253 C CA . TYR A 1 280 ? 6.564 1.450 5.159 1.00 92.81 280 TYR A CA 1
ATOM 2254 C C . TYR A 1 280 ? 7.255 0.082 5.110 1.00 92.81 280 TYR A C 1
ATOM 2256 O O . TYR A 1 280 ? 7.697 -0.432 6.138 1.00 92.81 280 TYR A O 1
ATOM 2264 N N . MET A 1 281 ? 7.409 -0.491 3.917 1.00 89.75 281 MET A N 1
ATOM 2265 C CA . MET A 1 281 ? 8.016 -1.797 3.690 1.00 89.75 281 MET A CA 1
ATOM 2266 C C . MET A 1 281 ? 9.500 -1.645 3.352 1.00 89.75 281 MET A C 1
ATOM 2268 O O . MET A 1 281 ? 9.932 -1.843 2.222 1.00 89.75 281 MET A O 1
ATOM 2272 N N . GLY A 1 282 ? 10.303 -1.275 4.350 1.00 86.88 282 GLY A N 1
ATOM 2273 C CA . GLY A 1 282 ? 11.753 -1.185 4.198 1.00 86.88 282 GLY A CA 1
ATOM 2274 C C . GLY A 1 282 ? 12.410 -0.151 5.103 1.00 86.88 282 GLY A C 1
ATOM 2275 O O . GLY A 1 282 ? 11.807 0.383 6.039 1.00 86.88 282 GLY A O 1
ATOM 2276 N N . LYS A 1 283 ? 13.681 0.118 4.803 1.00 90.19 283 LYS A N 1
ATOM 2277 C CA . LYS A 1 283 ? 14.549 1.028 5.565 1.00 90.19 283 LYS A CA 1
ATOM 2278 C C . LYS A 1 283 ? 14.636 2.447 4.997 1.00 90.19 283 LYS A C 1
ATOM 2280 O O . LYS A 1 283 ? 15.381 3.264 5.523 1.00 90.19 283 LYS A O 1
ATOM 2285 N N . PHE A 1 284 ? 13.904 2.733 3.926 1.00 94.12 284 PHE A N 1
ATOM 2286 C CA . PHE A 1 284 ? 13.947 4.029 3.261 1.00 94.12 284 PHE A CA 1
ATOM 2287 C C . PHE A 1 284 ? 12.709 4.864 3.586 1.00 94.12 284 PHE A C 1
ATOM 2289 O O . PHE A 1 284 ? 11.636 4.338 3.889 1.00 94.12 284 PHE A O 1
ATOM 2296 N N . ASN A 1 285 ? 12.877 6.177 3.527 1.00 93.94 285 ASN A N 1
ATOM 2297 C CA . ASN A 1 285 ? 11.793 7.140 3.444 1.00 93.94 285 ASN A CA 1
ATOM 2298 C C . ASN A 1 285 ? 11.574 7.516 1.979 1.00 93.94 285 ASN A C 1
ATOM 2300 O O . ASN A 1 285 ? 12.508 7.483 1.176 1.00 93.94 285 ASN A O 1
ATOM 2304 N N . TYR A 1 286 ? 10.332 7.852 1.648 1.00 95.50 286 TYR A N 1
ATOM 2305 C CA . TYR A 1 286 ? 9.938 8.237 0.299 1.00 95.50 286 TYR A CA 1
ATOM 2306 C C . TYR A 1 286 ? 9.794 9.754 0.270 1.00 95.50 286 TYR A C 1
ATOM 2308 O O . TYR A 1 286 ? 9.013 10.319 1.040 1.00 95.50 286 TYR A O 1
ATOM 2316 N N . SER A 1 287 ? 10.548 10.396 -0.613 1.00 94.12 287 SER A N 1
ATOM 2317 C CA . SER A 1 287 ? 10.556 11.845 -0.795 1.00 94.12 287 SER A CA 1
ATOM 2318 C C . SER A 1 287 ? 9.911 12.172 -2.132 1.00 94.12 287 S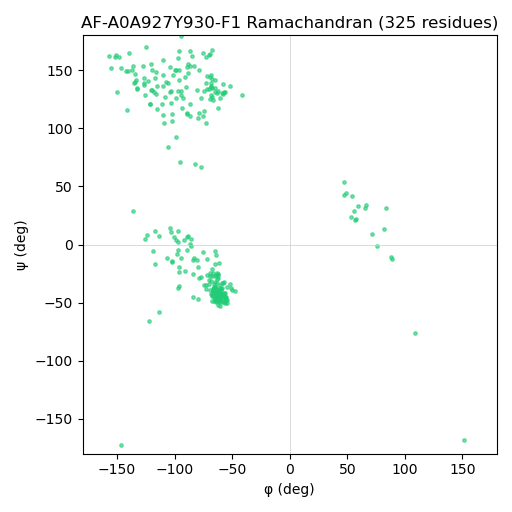ER A C 1
ATOM 2320 O O . SER A 1 287 ? 10.452 11.829 -3.181 1.00 94.12 287 SER A O 1
ATOM 2322 N N . ARG A 1 288 ? 8.733 12.799 -2.110 1.00 94.44 288 ARG A N 1
ATOM 2323 C CA . ARG A 1 288 ? 7.996 13.121 -3.337 1.00 94.44 288 ARG A CA 1
ATOM 2324 C C . ARG A 1 288 ? 8.770 14.133 -4.182 1.00 94.44 288 ARG A C 1
ATOM 2326 O O . ARG A 1 288 ? 9.242 15.140 -3.659 1.00 94.44 288 ARG A O 1
ATOM 2333 N N . LEU A 1 289 ? 8.847 13.883 -5.484 1.00 94.75 289 LEU A N 1
ATOM 2334 C CA . LEU A 1 289 ? 9.305 14.854 -6.472 1.00 94.75 289 LEU A CA 1
ATOM 2335 C C . LEU A 1 289 ? 8.104 15.559 -7.099 1.00 94.75 289 LEU A C 1
ATOM 2337 O O . LEU A 1 289 ? 7.079 14.928 -7.367 1.00 94.75 289 LEU A O 1
ATOM 2341 N N . ASN A 1 290 ? 8.237 16.860 -7.356 1.00 89.62 290 ASN A N 1
ATOM 2342 C CA . ASN A 1 290 ? 7.151 17.655 -7.926 1.00 89.62 290 ASN A CA 1
ATOM 2343 C C . ASN A 1 290 ? 7.275 17.790 -9.444 1.00 89.62 290 ASN A C 1
ATOM 2345 O O . ASN A 1 290 ? 6.277 18.043 -10.116 1.00 89.62 290 ASN A O 1
ATOM 2349 N N . SER A 1 291 ? 8.484 17.644 -9.992 1.00 92.75 291 SER A N 1
ATOM 2350 C CA . SER A 1 291 ? 8.719 17.818 -11.423 1.00 92.75 291 SER A CA 1
ATOM 2351 C C . SER A 1 291 ? 9.897 17.004 -11.961 1.00 92.75 291 SER A C 1
ATOM 2353 O O . SER A 1 291 ? 10.805 16.610 -11.224 1.00 92.75 291 SER A O 1
ATOM 2355 N N . ARG A 1 292 ? 9.925 16.823 -13.289 1.00 93.06 292 ARG A N 1
ATOM 2356 C CA . ARG A 1 292 ? 11.075 16.255 -14.012 1.00 93.06 292 ARG A CA 1
ATOM 2357 C C . ARG A 1 292 ? 12.349 17.078 -13.808 1.00 93.06 292 ARG A C 1
ATOM 2359 O O . ARG A 1 292 ? 13.430 16.503 -13.729 1.00 93.06 292 ARG A O 1
ATOM 2366 N N . ASN A 1 293 ? 12.231 18.398 -13.659 1.00 92.75 293 ASN A N 1
ATOM 2367 C CA . ASN A 1 293 ? 13.379 19.268 -13.405 1.00 92.75 293 ASN A CA 1
ATOM 2368 C C . ASN A 1 293 ? 14.012 18.990 -12.037 1.00 92.75 293 ASN A C 1
ATOM 2370 O O . ASN A 1 293 ? 15.236 18.983 -11.939 1.00 92.75 293 ASN A O 1
ATOM 2374 N N . ASP A 1 294 ? 13.203 18.689 -11.015 1.00 93.88 294 ASP A N 1
ATOM 2375 C CA . ASP A 1 294 ? 13.703 18.311 -9.686 1.00 93.88 294 ASP A CA 1
ATOM 2376 C C . ASP A 1 294 ? 14.555 17.037 -9.788 1.00 93.88 294 ASP A C 1
ATOM 2378 O O . ASP A 1 294 ? 15.641 16.948 -9.215 1.00 93.88 294 ASP A O 1
ATOM 2382 N N . LEU A 1 295 ? 14.091 16.059 -10.576 1.00 94.62 295 LEU A N 1
ATOM 2383 C CA . LEU A 1 295 ? 14.830 14.824 -10.829 1.00 94.62 295 LEU A CA 1
ATOM 2384 C C . LEU A 1 295 ? 16.144 15.088 -11.574 1.00 94.62 295 LEU A C 1
ATOM 2386 O O . LEU A 1 295 ? 17.191 14.611 -11.146 1.00 94.62 295 LEU A O 1
ATOM 2390 N N . LEU A 1 296 ? 16.111 15.866 -12.660 1.00 93.62 296 LEU A N 1
ATOM 2391 C CA . LEU A 1 296 ? 17.310 16.215 -13.433 1.00 93.62 296 LEU A CA 1
ATOM 2392 C C . LEU A 1 296 ? 18.340 16.973 -12.584 1.00 93.62 296 LEU A C 1
ATOM 2394 O O . LEU A 1 296 ? 19.544 16.723 -12.693 1.00 93.62 296 LEU A O 1
ATOM 2398 N N . GLN A 1 297 ? 17.881 17.862 -11.700 1.00 93.56 297 GLN A N 1
ATOM 2399 C CA . GLN A 1 297 ? 18.743 18.547 -10.744 1.00 93.56 297 GLN A CA 1
ATOM 2400 C C . GLN A 1 297 ? 19.406 17.551 -9.784 1.00 93.56 297 GLN A C 1
ATOM 2402 O O . GLN A 1 297 ? 20.627 17.592 -9.631 1.00 93.56 297 GLN A O 1
ATOM 2407 N N . LEU A 1 298 ? 18.646 16.615 -9.205 1.00 93.81 298 LEU A N 1
ATOM 2408 C CA . LEU A 1 298 ? 19.193 15.577 -8.324 1.00 93.81 298 LEU A CA 1
ATOM 2409 C C . LEU A 1 298 ? 20.219 14.686 -9.037 1.00 93.81 298 LEU A C 1
ATOM 2411 O O . LEU A 1 298 ? 21.276 14.402 -8.472 1.00 93.81 298 LEU A O 1
ATOM 2415 N N . ILE A 1 299 ? 19.944 14.279 -10.282 1.00 93.00 299 ILE A N 1
ATOM 2416 C CA . ILE A 1 299 ? 20.885 13.515 -11.120 1.00 93.00 299 ILE A CA 1
ATOM 2417 C C . ILE A 1 299 ? 22.203 14.273 -11.258 1.00 93.00 299 ILE A C 1
ATOM 2419 O O . ILE A 1 299 ? 23.272 13.708 -11.018 1.00 93.00 299 ILE A O 1
ATOM 2423 N N . LYS A 1 300 ? 22.132 15.566 -11.594 1.00 91.44 300 LYS A N 1
ATOM 2424 C CA . LYS A 1 300 ? 23.307 16.421 -11.773 1.00 91.44 300 LYS A CA 1
ATOM 2425 C C . LYS A 1 300 ? 24.090 16.610 -10.475 1.00 91.44 300 LYS A C 1
ATOM 2427 O O . LYS A 1 300 ? 25.312 16.499 -10.487 1.00 91.44 300 LYS A O 1
ATOM 2432 N N . GLU A 1 301 ? 23.407 16.889 -9.368 1.00 92.69 301 GLU A N 1
ATOM 2433 C CA . GLU A 1 301 ? 24.028 17.097 -8.053 1.00 92.69 301 GLU A CA 1
ATOM 2434 C C . GLU A 1 301 ? 24.751 15.849 -7.543 1.00 92.69 301 GLU A C 1
ATOM 2436 O O . GLU A 1 301 ? 25.771 15.952 -6.863 1.00 92.69 301 GLU A O 1
ATOM 2441 N N . ARG A 1 302 ? 24.234 14.665 -7.881 1.00 91.75 302 ARG A N 1
ATOM 2442 C CA . ARG A 1 302 ? 24.777 13.380 -7.430 1.00 91.75 302 ARG A CA 1
ATOM 2443 C C . ARG A 1 302 ? 25.703 12.715 -8.438 1.00 91.75 302 ARG A C 1
ATOM 2445 O O . ARG A 1 302 ? 26.277 11.681 -8.114 1.00 91.75 302 ARG A O 1
ATOM 2452 N N . GLY A 1 303 ? 25.857 13.293 -9.630 1.00 90.38 303 GLY A N 1
ATOM 2453 C CA . GLY A 1 303 ? 26.650 12.707 -10.709 1.00 90.38 303 GLY A CA 1
ATOM 2454 C C . GLY A 1 303 ? 26.137 11.330 -11.134 1.00 90.38 303 GLY A C 1
ATOM 2455 O O . GLY A 1 303 ? 26.938 10.464 -11.475 1.00 90.38 303 GLY A O 1
ATOM 2456 N N . ALA A 1 304 ? 24.822 11.106 -11.059 1.00 91.75 304 ALA A N 1
ATOM 2457 C CA . ALA A 1 304 ? 24.231 9.834 -11.446 1.00 91.75 304 ALA A CA 1
ATOM 2458 C C . ALA A 1 304 ? 24.247 9.678 -12.973 1.00 91.75 304 ALA A C 1
ATOM 2460 O O . ALA A 1 304 ? 23.964 10.616 -13.719 1.00 91.75 304 ALA A O 1
ATOM 2461 N N . GLU A 1 305 ?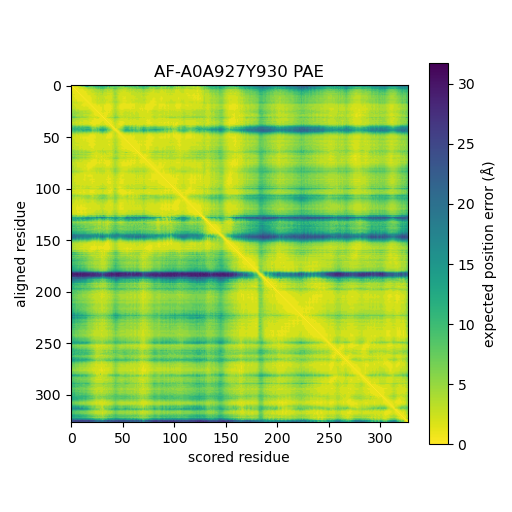 24.570 8.476 -13.436 1.00 93.19 305 GLU A N 1
ATOM 2462 C CA . GLU A 1 305 ? 24.608 8.128 -14.861 1.00 93.19 305 GLU A CA 1
ATOM 2463 C C . GLU A 1 305 ? 23.370 7.331 -15.276 1.00 93.19 305 GLU A C 1
ATOM 2465 O O . GLU A 1 305 ? 23.087 7.192 -16.463 1.00 93.19 305 GLU A O 1
ATOM 2470 N N . ARG A 1 306 ? 22.634 6.803 -14.293 1.00 94.88 306 ARG A N 1
ATOM 2471 C CA . ARG A 1 306 ? 21.504 5.898 -14.491 1.00 94.88 306 ARG A CA 1
ATOM 2472 C C . ARG A 1 306 ? 20.330 6.270 -13.592 1.00 94.88 306 ARG A C 1
ATOM 2474 O O . ARG A 1 306 ? 20.505 6.819 -12.500 1.00 94.88 306 ARG A O 1
ATOM 2481 N N . LEU A 1 307 ? 19.130 5.919 -14.032 1.00 95.88 307 LEU A N 1
ATOM 2482 C CA . LEU A 1 307 ? 17.920 5.968 -13.217 1.00 95.88 307 LEU A CA 1
ATOM 2483 C C . LEU A 1 307 ? 17.329 4.572 -13.107 1.00 95.88 307 LEU A C 1
ATOM 2485 O O . LEU A 1 307 ? 17.166 3.894 -14.116 1.00 95.88 307 LEU A O 1
ATOM 2489 N N . VAL A 1 308 ? 16.971 4.156 -11.898 1.00 96.81 308 VAL A N 1
ATOM 2490 C CA . VAL A 1 308 ? 16.182 2.942 -11.675 1.00 96.81 308 VAL A CA 1
ATOM 2491 C C . VAL A 1 308 ? 14.751 3.362 -11.390 1.00 96.81 308 VAL A C 1
ATOM 2493 O O . VAL A 1 308 ? 14.487 3.958 -10.350 1.00 96.81 308 VAL A O 1
ATOM 2496 N N . VAL A 1 309 ? 13.831 3.049 -12.298 1.00 97.19 309 VAL A N 1
ATOM 2497 C CA . VAL A 1 309 ? 12.396 3.285 -12.107 1.00 97.19 309 VAL A CA 1
ATOM 2498 C C . VAL A 1 309 ? 11.736 1.983 -11.662 1.00 97.19 309 VAL A C 1
ATOM 2500 O O . VAL A 1 309 ? 11.917 0.956 -12.315 1.00 97.19 309 VAL A O 1
ATOM 2503 N N . THR A 1 310 ? 11.009 1.995 -10.542 1.00 95.81 310 THR A N 1
ATOM 2504 C CA . THR A 1 310 ? 10.437 0.774 -9.941 1.00 95.81 310 THR A CA 1
ATOM 2505 C C . THR A 1 310 ? 9.228 1.059 -9.046 1.00 95.81 310 THR A C 1
ATOM 2507 O O . THR A 1 310 ? 9.025 2.184 -8.609 1.00 95.81 310 THR A O 1
ATOM 2510 N N . ASP A 1 311 ? 8.417 0.047 -8.746 1.00 92.50 311 ASP A N 1
ATOM 2511 C CA . ASP A 1 311 ? 7.466 0.083 -7.627 1.00 92.50 311 ASP A CA 1
ATOM 2512 C C . ASP A 1 311 ? 8.119 -0.306 -6.293 1.00 92.50 311 ASP A C 1
ATOM 2514 O O . ASP A 1 311 ? 7.532 -0.115 -5.232 1.00 92.50 311 ASP A O 1
ATOM 2518 N N . GLY A 1 312 ? 9.329 -0.867 -6.336 1.00 89.75 312 GLY A N 1
ATOM 2519 C CA . GLY A 1 312 ? 10.024 -1.476 -5.211 1.00 89.75 312 GLY A CA 1
ATOM 2520 C C . GLY A 1 312 ? 10.076 -3.001 -5.352 1.00 89.75 312 GLY A C 1
ATOM 2521 O O . GLY A 1 312 ? 11.144 -3.529 -5.660 1.00 89.75 312 GLY A O 1
ATOM 2522 N N . PRO A 1 313 ? 8.977 -3.737 -5.097 1.00 86.06 313 PRO A N 1
ATOM 2523 C CA . PRO A 1 313 ? 9.043 -5.188 -4.940 1.00 86.06 313 PRO A CA 1
ATOM 2524 C C . PRO A 1 313 ? 9.011 -6.026 -6.229 1.00 86.06 313 PRO A C 1
ATOM 2526 O O . PRO A 1 313 ? 9.494 -7.158 -6.176 1.00 86.06 313 PRO A O 1
ATOM 2529 N N . TYR A 1 314 ? 8.442 -5.559 -7.350 1.00 82.56 314 TYR A N 1
ATOM 2530 C CA . TYR A 1 314 ? 8.157 -6.451 -8.489 1.00 82.56 314 TYR A CA 1
ATOM 2531 C C . TYR A 1 314 ? 8.986 -6.148 -9.737 1.00 82.56 314 TYR A C 1
ATOM 2533 O O . TYR A 1 314 ? 9.665 -7.038 -10.261 1.00 82.56 314 TYR A O 1
ATOM 2541 N N . GLY A 1 315 ? 8.896 -4.924 -10.255 1.00 84.88 315 GLY A N 1
ATOM 2542 C CA . GLY A 1 315 ? 9.413 -4.577 -11.577 1.00 84.88 315 GLY A CA 1
ATOM 2543 C C . GLY A 1 315 ? 10.344 -3.381 -11.527 1.00 84.88 315 GLY A C 1
ATOM 2544 O O . GLY A 1 315 ? 10.062 -2.396 -10.848 1.00 84.88 315 GLY A O 1
ATOM 2545 N N . MET A 1 316 ? 11.437 -3.433 -12.288 1.00 94.06 316 MET A N 1
ATOM 2546 C CA . MET A 1 316 ? 12.324 -2.286 -12.446 1.00 94.06 316 MET A CA 1
ATOM 2547 C C . MET A 1 316 ? 12.831 -2.145 -13.874 1.00 94.06 316 MET A C 1
ATOM 2549 O O . MET A 1 316 ? 13.059 -3.130 -14.575 1.00 94.06 316 MET A O 1
ATOM 2553 N N . ILE A 1 317 ? 13.081 -0.904 -14.263 1.00 96.25 317 ILE A N 1
ATOM 2554 C CA . ILE A 1 317 ? 13.787 -0.558 -15.489 1.00 96.25 317 ILE A CA 1
ATOM 2555 C C . ILE A 1 317 ? 14.951 0.363 -15.159 1.00 96.25 317 ILE A C 1
ATOM 2557 O O . ILE A 1 317 ? 14.827 1.282 -14.351 1.00 96.25 317 ILE A O 1
ATOM 2561 N N . VAL A 1 318 ? 16.087 0.100 -15.798 1.00 95.62 318 VAL A N 1
ATOM 2562 C CA . VAL A 1 318 ? 17.232 1.004 -15.790 1.00 95.62 318 VAL A CA 1
ATOM 2563 C C . VAL A 1 318 ? 17.119 1.877 -17.030 1.00 95.62 318 VAL A C 1
ATOM 2565 O O . VAL A 1 318 ? 17.114 1.360 -18.147 1.00 95.62 318 VAL A O 1
ATOM 2568 N N . ILE A 1 319 ? 16.983 3.180 -16.823 1.00 95.50 319 ILE A N 1
ATOM 2569 C CA . ILE A 1 319 ? 17.031 4.181 -17.881 1.00 95.50 319 ILE A CA 1
ATOM 2570 C C . ILE A 1 319 ? 18.472 4.689 -17.943 1.00 95.50 319 ILE A C 1
ATOM 2572 O O . ILE A 1 319 ? 19.056 5.057 -16.917 1.00 95.50 319 ILE A O 1
ATOM 2576 N N . GLU A 1 320 ? 19.040 4.675 -19.144 1.00 93.69 320 GLU A N 1
ATOM 2577 C CA . GLU A 1 320 ? 20.395 5.150 -19.411 1.00 93.69 320 GLU A CA 1
ATOM 2578 C C . GLU A 1 320 ? 20.425 6.657 -19.681 1.00 93.69 320 GLU A C 1
ATOM 2580 O O . GLU A 1 320 ? 19.466 7.233 -20.199 1.00 93.69 320 GLU A O 1
ATOM 2585 N N . LYS A 1 321 ? 21.574 7.279 -19.398 1.00 91.81 321 LYS A N 1
ATOM 2586 C CA . LYS A 1 321 ? 21.805 8.722 -19.549 1.00 91.81 321 LYS A CA 1
ATOM 2587 C C . LYS A 1 321 ? 21.354 9.305 -20.888 1.00 91.81 321 LYS A C 1
ATOM 2589 O O . LYS A 1 321 ? 20.748 10.373 -20.926 1.00 91.81 321 LYS A O 1
ATOM 2594 N N . SER A 1 322 ? 21.587 8.565 -21.971 1.00 90.50 322 SER A N 1
ATOM 2595 C CA . SER A 1 322 ? 21.244 8.974 -23.336 1.00 90.50 322 SER A CA 1
ATOM 2596 C C . SER A 1 322 ? 19.748 9.206 -23.560 1.00 90.50 322 SER A C 1
ATOM 2598 O O . SER A 1 322 ? 19.379 9.811 -24.556 1.00 90.50 322 SER A O 1
ATOM 2600 N N . VAL A 1 323 ? 18.875 8.725 -22.670 1.00 89.88 323 VAL A N 1
ATOM 2601 C CA . VAL A 1 323 ? 17.421 8.916 -22.783 1.00 89.88 323 VAL A CA 1
ATOM 2602 C C . VAL A 1 323 ? 16.987 10.313 -22.327 1.00 89.88 323 VAL A C 1
ATOM 2604 O O . VAL A 1 323 ? 15.990 10.824 -22.829 1.00 89.88 323 VAL A O 1
ATOM 2607 N N . TRP A 1 324 ? 17.714 10.944 -21.398 1.00 85.25 324 TRP A N 1
ATOM 2608 C CA . TRP A 1 324 ? 17.349 12.258 -20.848 1.00 85.25 324 TRP A CA 1
ATOM 2609 C C . TRP A 1 324 ? 18.376 13.363 -21.089 1.00 85.25 324 TRP A C 1
ATOM 2611 O O . TRP A 1 324 ? 18.107 14.507 -20.741 1.00 85.25 324 TRP A O 1
ATOM 2621 N N . GLU A 1 325 ? 19.548 13.064 -21.651 1.00 82.19 325 GLU A N 1
ATOM 2622 C CA . GLU A 1 325 ? 20.511 14.108 -22.032 1.00 82.19 325 GLU A CA 1
ATOM 2623 C C . GLU A 1 325 ? 19.987 15.035 -23.137 1.00 82.19 325 GLU A C 1
ATOM 2625 O O . GLU A 1 325 ? 20.389 16.196 -23.184 1.00 82.19 325 GLU A O 1
ATOM 2630 N N . ASP A 1 326 ? 19.063 14.542 -23.964 1.00 65.12 326 ASP A N 1
ATOM 2631 C CA . ASP A 1 326 ? 18.443 15.284 -25.067 1.00 65.12 326 ASP A CA 1
ATOM 2632 C C . ASP A 1 326 ? 17.047 15.858 -24.717 1.00 65.12 326 ASP A C 1
ATOM 2634 O O . ASP A 1 326 ? 16.379 16.410 -25.595 1.00 65.12 326 ASP A O 1
ATOM 2638 N N . ALA A 1 327 ? 16.588 15.706 -23.463 1.00 59.66 327 ALA A N 1
ATOM 2639 C CA . ALA A 1 327 ? 15.244 16.078 -22.987 1.00 59.66 327 ALA A CA 1
ATOM 2640 C C . ALA A 1 327 ? 15.203 17.439 -22.273 1.00 59.66 327 ALA A C 1
ATOM 2642 O O . ALA A 1 327 ? 14.194 18.159 -22.456 1.00 59.66 327 ALA A O 1
#

Solvent-accessible surface area (backbone atoms only — not comparable to full-atom values): 18254 Å² total; per-residue (Å²): 136,53,72,69,56,53,38,49,53,52,40,56,59,69,64,40,64,54,37,23,30,44,27,28,63,78,62,35,41,57,91,77,32,33,20,26,71,29,73,45,69,46,96,89,67,51,40,30,39,46,37,18,83,38,67,66,59,46,49,52,38,32,61,77,71,65,53,82,57,41,78,83,45,63,48,34,22,64,30,37,58,84,41,88,59,59,9,70,68,50,47,48,34,29,34,48,71,62,71,33,51,33,38,31,30,37,57,92,47,97,79,44,48,72,47,48,45,71,57,55,30,56,61,60,77,47,75,85,61,84,70,75,66,82,69,54,74,68,54,48,53,37,40,75,69,69,76,46,82,84,76,73,54,73,45,77,38,51,30,55,92,61,72,63,89,71,66,76,47,73,71,55,47,54,55,56,55,45,60,75,64,70,53,87,81,72,71,50,75,64,60,54,30,48,44,49,50,73,73,42,50,71,54,55,48,15,36,50,39,35,43,42,67,73,44,53,39,56,51,24,58,76,66,73,33,67,67,58,34,51,51,52,51,54,52,43,54,40,44,37,48,30,44,64,74,48,51,76,82,48,68,30,24,35,42,23,34,62,87,79,67,44,74,49,66,58,94,50,21,39,45,38,23,60,50,53,56,49,46,56,69,65,70,43,41,71,45,76,53,91,45,71,65,58,51,54,49,51,34,62,78,67,66,38,55,33,36,35,40,26,62,74,90,84,28,40,29,76,35,55,49,83,71,59,77,86,107

Radius of gyration: 25.34 Å; Cα contacts (8 Å, |Δi|>4): 521; chains: 1; bounding box: 56×44×71 Å

Nearest PDB structures (foldseek):
  5qsu-assembly2_A  TM=2.900E-01  e=3.175E+00  Homo sapiens

Sequence (327 aa):
MTENEAKKIVQDLYAKEELFVMLSVARANMMNGKSVPYIGKKESGETSLFVFTSYERAKECMDECGYEVLDGVYTIGRIEKTDKYRNLHTMFCIALAMGVAHVEFDMGSEDSFGCNIQWFLQANDLKQDAVSVLLSEEEMKKVMSNEMGIPARMNPIDIYQFSNPYKVSEERASAIIHHIFTAEEGATYGEFYDTFYEKETLHENCFVANYLNTKLIPMAMQKEKPEDVEGFRKVNSVIQLAVWNRLFEQGVFTLTDRETGELYVNDNSIYVLYTDLFKYMGKFNYSRLNSRNDLLQLIKERGAERLVVTDGPYGMIVIEKSVWEDA

Foldseek 3Di:
DDPVVLLVLLQVVLPDQKKKWAFDLLQDDLVQQKGFFDWDADPVRATETEIERDPVLLVVVCVVVVPDAWQNAGRMFMAGSPDPCRHPLLQLLLCVLVVHFKYWYSPPDPSIDIDGSVVSCVSNVHDSDDRDEDDDPVRVVCVVVVNDDDRRDGHMGGRPPDDNPLDQDPVRLVVLLVLLVVCVDPDDLVNLLCCLQPPNDLSSLLQNLQCLVVPQLVVCVVVVNVVSNVSSVSSLLSSLLSNLVCLVVAKKWWWAFQVPRHTDDDPLETEIARTCSCQSVDRTHTHIDDDPVSVVVVSVVSVRQWYWYHNPPHGIGIRGNVSPVVD

Secondary structure (DSSP, 8-state):
--HHHHHHHHHHHHH-SEEEEEB-GGG-BTTTTEE-B-EEE-TTS-EEEEEESSHHHHHHHHHHTT---BTTB--EEEEETT-TTTSHHHHHHHHHHTT--EEEESTTSTT-EEEEHHHHHHHTT-----------HHHHHHHHTTS------PPPEEBTT---TT---HHHHHHHHHHHH--TT---HHHHHHIIIIIS-HHHHHHHHHHIIIIIHHHHHHTT-HHHHHHHHHHHHHHHHHHHHHGGGS-EEEEEETTT--B-EETTEEEEES--TTTTSSSEEEEEE--HHHHHHHHHHHT--EEEEE-SSS-EEEEEGGGTTT-

pLDDT: mean 91.46, std 7.58, range [44.25, 98.69]

Mean predicted aligned error: 5.75 Å